Protein AF-A0A6I3SPP1-F1 (afdb_monomer)

Nearest PDB structures (foldseek):
  6r2g-assembly1_A  TM=6.471E-01  e=3.499E-01  Human immunodeficiency virus 1
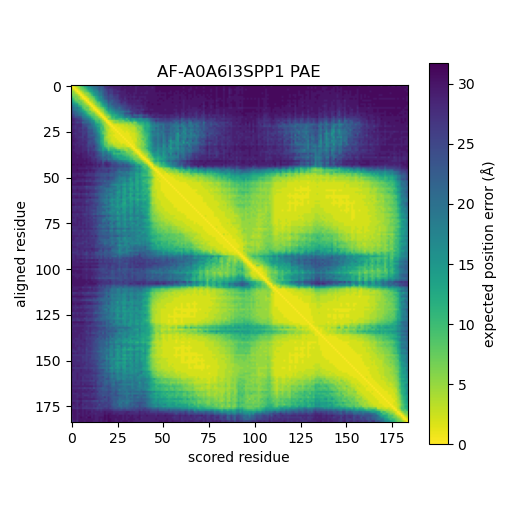  8v8v-assembly2_D  TM=3.028E-01  e=2.834E+00  Homo sapiens
  7pg5-assembly1_B  TM=2.954E-01  e=6.337E+00  Homo sapiens

Mean predicted aligned error: 14.33 Å

Solvent-accessible surface area (backbone atoms only — not comparable to full-atom values): 10869 Å² total; per-residue (Å²): 140,81,83,86,78,86,75,85,78,83,79,75,73,81,79,76,77,72,52,69,67,57,55,53,52,52,50,55,53,52,57,57,59,61,64,66,71,60,74,84,70,81,95,59,95,56,66,54,52,56,49,50,53,50,52,50,53,50,54,53,46,54,50,53,48,52,55,51,36,51,51,26,49,52,42,45,46,34,48,53,51,36,54,50,51,44,53,54,46,24,69,74,68,76,43,87,74,76,64,55,66,60,34,40,66,65,51,57,54,94,53,53,68,58,52,49,51,56,48,48,56,53,48,51,55,51,51,60,60,55,69,76,56,58,83,91,40,48,68,58,48,56,52,50,49,56,52,49,55,51,31,53,52,35,49,52,48,33,54,49,56,51,49,54,50,54,54,52,53,54,54,51,53,52,54,66,71,64,59,74,80,79,86,124

Sequence (184 aa):
MNNHGDEPRDEREPVQSVNKNRALLIFVLVVLIMTSSILTLMENNTQTIKFNEYVSLYNETVKDITEQAMTGLSLTKGYAEGYSEVWSNAIKTAEMDIDFEKIKESTAKDNVLVEMAQAKDRIDEKMKKLKNHPKECKEAYDTLQALYDKYCSIYVQAQTVNQVSSDFSMTLENIKSSKPAEKH

Foldseek 3Di:
DDDDDDDDPPPPDPPPPPDVVNVVVVLVVVLVVVLVVPPPDDDDDPVVVVQVVLVVLLVVLLVLLVVLLVLLVQLLVLLVVLVVVQVVVCVVVVDNPRDVVSSCVSRDPVCSLVVSVVSLVVSVVSLVVNVPPDPVCVVVNVSSVVSNVVSVVSNVSSVVSVVVSVVVVVVVVVVVVPDDDPDD

Secondary structure (DSSP, 8-state):
----PPPPP----------HHHHHHHHHHHHHHHHHTTTT----TTHHHHHHHHHHHHHHHHHHHHHHHHHHHHHHHHHHHHHHHHHHHHHHHSS----HHHHHHHH--TTHHHHHHHHHHHHHHHHHHHTS--GGGHHHHHHHHHHHHHHHHHHHHHHHHHHHHHHHHHHHHHHHHTSPP---

Organism: Heliobacterium mobile (NCBI:txid28064)

pLDDT: mean 74.68, std 16.99, range [36.31, 97.75]

Structure (mmCIF, N/CA/C/O backbone):
data_AF-A0A6I3SPP1-F1
#
_entry.id   AF-A0A6I3SPP1-F1
#
loop_
_atom_site.group_PDB
_atom_site.id
_atom_site.type_symbol
_atom_site.label_atom_id
_atom_site.label_alt_id
_atom_site.label_comp_id
_atom_site.label_asym_id
_atom_site.label_entity_id
_atom_site.label_seq_id
_atom_site.pdbx_PDB_ins_code
_atom_site.Cartn_x
_atom_site.Cartn_y
_atom_site.Cartn_z
_atom_site.occupancy
_atom_site.B_iso_or_equiv
_atom_site.auth_seq_id
_atom_site.auth_comp_id
_atom_site.auth_asym_id
_atom_site.auth_atom_id
_atom_site.pdbx_PDB_model_num
ATOM 1 N N . MET A 1 1 ? -59.802 8.354 -36.839 1.00 40.41 1 MET A N 1
ATOM 2 C CA . MET A 1 1 ? -59.032 7.088 -36.853 1.00 40.41 1 MET A CA 1
ATOM 3 C C . MET A 1 1 ? -57.801 7.369 -37.706 1.00 40.41 1 MET A C 1
ATOM 5 O O . MET A 1 1 ? -57.996 7.696 -38.861 1.00 40.41 1 MET A O 1
ATOM 9 N N . ASN A 1 2 ? -56.559 7.441 -37.233 1.00 39.41 2 ASN A N 1
ATOM 10 C CA . ASN A 1 2 ? -55.922 6.871 -36.048 1.00 39.41 2 ASN A CA 1
ATOM 11 C C . ASN A 1 2 ? -54.801 7.782 -35.515 1.00 39.41 2 ASN A C 1
ATOM 13 O O . ASN A 1 2 ? -54.202 8.541 -36.271 1.00 39.41 2 ASN A O 1
ATOM 17 N N . ASN A 1 3 ? -54.563 7.639 -34.208 1.00 36.66 3 ASN A N 1
ATOM 18 C CA . ASN A 1 3 ? -53.492 8.200 -33.381 1.00 36.66 3 ASN A CA 1
ATOM 19 C C . ASN A 1 3 ? -52.126 8.306 -34.075 1.00 36.66 3 ASN A C 1
ATOM 21 O O . ASN A 1 3 ? -51.599 7.306 -34.559 1.00 36.66 3 ASN A O 1
ATOM 25 N N . HIS A 1 4 ? -51.505 9.485 -33.986 1.00 43.56 4 HIS A N 1
ATOM 26 C CA . HIS A 1 4 ? -50.051 9.591 -33.898 1.00 43.56 4 HIS A CA 1
ATOM 27 C C . HIS A 1 4 ? -49.645 9.159 -32.488 1.00 43.56 4 HIS A C 1
ATOM 29 O O . HIS A 1 4 ? -50.027 9.795 -31.511 1.00 43.56 4 HIS A O 1
ATOM 35 N N . GLY A 1 5 ? -48.960 8.020 -32.396 1.00 41.62 5 GLY A N 1
ATOM 36 C CA . GLY A 1 5 ? -48.326 7.572 -31.167 1.00 41.62 5 GLY A CA 1
ATOM 37 C C . GLY A 1 5 ? -47.044 8.362 -30.945 1.00 41.62 5 GLY A C 1
ATOM 38 O O . GLY A 1 5 ? -46.146 8.317 -31.783 1.00 41.62 5 GLY A O 1
ATOM 39 N N . ASP A 1 6 ? -46.995 9.075 -29.826 1.00 44.53 6 ASP A N 1
ATOM 40 C CA . ASP A 1 6 ? -45.777 9.625 -29.249 1.00 44.53 6 ASP A CA 1
ATOM 41 C C . ASP A 1 6 ? -44.852 8.476 -28.829 1.00 44.53 6 ASP A C 1
ATOM 43 O O . ASP A 1 6 ? -45.205 7.644 -27.991 1.00 44.53 6 ASP A O 1
ATOM 47 N N . GLU A 1 7 ? -43.661 8.431 -29.416 1.00 51.25 7 GLU A N 1
ATOM 48 C CA . GLU A 1 7 ? -42.571 7.565 -28.978 1.00 51.25 7 GLU A CA 1
ATOM 49 C C . GLU A 1 7 ? -41.647 8.405 -28.076 1.00 51.25 7 GLU A C 1
ATOM 51 O O . GLU A 1 7 ? -41.124 9.432 -28.526 1.00 51.25 7 GLU A O 1
ATOM 56 N N . PRO A 1 8 ? -41.459 8.054 -26.791 1.00 43.03 8 PRO A N 1
ATOM 57 C CA . PRO A 1 8 ? -40.601 8.833 -25.914 1.00 43.03 8 PRO A CA 1
ATOM 58 C C . PRO A 1 8 ? -39.135 8.618 -26.304 1.00 43.03 8 PRO A C 1
ATOM 60 O O . PRO A 1 8 ? -38.618 7.501 -26.265 1.00 43.03 8 PRO A O 1
ATOM 63 N N . ARG A 1 9 ? -38.453 9.713 -26.664 1.00 41.69 9 ARG A N 1
ATOM 64 C CA . ARG A 1 9 ? -36.990 9.748 -26.767 1.00 41.69 9 ARG A CA 1
ATOM 65 C C . ARG A 1 9 ? -36.400 9.421 -25.397 1.00 41.69 9 ARG A C 1
ATOM 67 O O . ARG A 1 9 ? -36.601 10.165 -24.444 1.00 41.69 9 ARG A O 1
ATOM 74 N N . ASP A 1 10 ? -35.665 8.316 -25.338 1.00 44.38 10 ASP A N 1
ATOM 75 C CA . ASP A 1 10 ? -34.769 7.938 -24.244 1.00 44.38 10 ASP A CA 1
ATOM 76 C C . ASP A 1 10 ? -33.655 8.997 -24.129 1.00 44.38 10 ASP A C 1
ATOM 78 O O . ASP A 1 10 ? -32.599 8.898 -24.759 1.00 44.38 10 ASP A O 1
ATOM 82 N N . GLU A 1 11 ? -33.923 10.069 -23.377 1.00 43.44 11 GLU A N 1
ATOM 83 C CA . GLU A 1 11 ? -32.902 10.974 -22.850 1.00 43.44 11 GLU A CA 1
ATOM 84 C C . GLU A 1 11 ? -32.075 10.208 -21.813 1.00 43.44 11 GLU A C 1
ATOM 86 O O . GLU A 1 11 ? -32.293 10.296 -20.605 1.00 43.44 11 GLU A O 1
ATOM 91 N N . ARG A 1 12 ? -31.087 9.440 -22.278 1.00 41.47 12 ARG A N 1
ATOM 92 C CA . ARG A 1 12 ? -30.006 9.016 -21.389 1.00 41.47 12 ARG A CA 1
ATOM 93 C C . ARG A 1 12 ? -29.179 10.238 -21.048 1.00 41.47 12 ARG A C 1
ATOM 95 O O . ARG A 1 12 ? -28.373 10.700 -21.859 1.00 41.47 12 ARG A O 1
ATOM 102 N N . GLU A 1 13 ? -29.373 10.741 -19.836 1.00 40.56 13 GLU A N 1
ATOM 103 C CA . GLU A 1 13 ? -28.443 11.678 -19.227 1.00 40.56 13 GLU A CA 1
ATOM 104 C C . GLU A 1 13 ? -27.011 11.118 -19.316 1.00 40.56 13 GLU A C 1
ATOM 106 O O . GLU A 1 13 ? -26.787 9.921 -19.083 1.00 40.56 13 GLU A O 1
ATOM 111 N N . PRO A 1 14 ? -26.010 11.947 -19.656 1.00 36.31 14 PRO A N 1
ATOM 112 C CA . PRO A 1 14 ? -24.630 11.503 -19.653 1.00 36.31 14 PRO A CA 1
ATOM 113 C C . PRO A 1 14 ? -24.225 11.180 -18.213 1.00 36.31 14 PRO A C 1
ATOM 115 O O . PRO A 1 14 ? -24.105 12.072 -17.373 1.00 36.31 14 PRO A O 1
ATOM 118 N N . VAL A 1 15 ? -23.978 9.897 -17.935 1.00 42.97 15 VAL A N 1
ATOM 119 C CA . VAL A 1 15 ? -23.358 9.453 -16.683 1.00 42.97 15 VAL A CA 1
ATOM 120 C C . VAL A 1 15 ? -22.013 10.162 -16.569 1.00 42.97 15 VAL A C 1
ATOM 122 O O . VAL A 1 15 ? -21.047 9.818 -17.253 1.00 42.97 15 VAL A O 1
ATOM 125 N N . GLN A 1 16 ? -21.959 11.182 -15.712 1.00 43.75 16 GLN A N 1
ATOM 126 C CA . GLN A 1 16 ? -20.718 11.842 -15.348 1.00 43.75 16 GLN A CA 1
ATOM 127 C C . GLN A 1 16 ? -19.798 10.787 -14.738 1.00 43.75 16 GLN A C 1
ATOM 129 O O . GLN A 1 16 ? -20.004 10.329 -13.614 1.00 43.75 16 GLN A O 1
ATOM 134 N N . SER A 1 17 ? -18.771 10.386 -15.487 1.00 46.44 17 SER A N 1
ATOM 135 C CA . SER A 1 17 ? -17.702 9.546 -14.971 1.00 46.44 17 SER A CA 1
ATOM 136 C C . SER A 1 17 ? -16.955 10.350 -13.911 1.00 46.44 17 SER A C 1
ATOM 138 O O . SER A 1 17 ? -16.052 11.134 -14.220 1.00 46.44 17 SER A O 1
ATOM 140 N N . VAL A 1 18 ? -17.367 10.206 -12.653 1.00 46.97 18 VAL A N 1
ATOM 141 C CA . VAL A 1 18 ? -16.658 10.795 -11.523 1.00 46.97 18 VAL A CA 1
ATOM 142 C C . VAL A 1 18 ? -15.235 10.256 -11.575 1.00 46.97 18 VAL A C 1
ATOM 144 O O . VAL A 1 18 ? -14.986 9.060 -11.423 1.00 46.97 18 VAL A O 1
ATOM 147 N N . ASN A 1 19 ? -14.301 11.158 -11.861 1.00 53.16 19 ASN A N 1
ATOM 148 C CA . ASN A 1 19 ? -12.883 10.861 -11.958 1.00 53.16 19 ASN A CA 1
ATOM 149 C C . ASN A 1 19 ? -12.463 10.150 -10.656 1.00 53.16 19 ASN A C 1
ATOM 151 O O . ASN A 1 19 ? -12.694 10.695 -9.576 1.00 53.16 19 ASN A O 1
ATOM 155 N N . LYS A 1 20 ? -11.927 8.923 -10.729 1.00 58.72 20 LYS A N 1
ATOM 156 C CA . LYS A 1 20 ? -11.772 7.994 -9.579 1.00 58.72 20 LYS A CA 1
ATOM 157 C C . LYS A 1 20 ? -11.046 8.620 -8.373 1.00 58.72 20 LYS A C 1
ATOM 159 O O . LYS A 1 20 ? -11.322 8.265 -7.230 1.00 58.72 20 LYS A O 1
ATOM 164 N N . ASN A 1 21 ? -10.204 9.621 -8.622 1.00 56.62 21 ASN A N 1
ATOM 165 C CA . ASN A 1 21 ? -9.477 10.378 -7.600 1.00 56.62 21 ASN A CA 1
ATOM 166 C C . ASN A 1 21 ? -10.374 11.358 -6.817 1.00 56.62 21 ASN A C 1
ATOM 168 O O . ASN A 1 21 ? -10.157 11.570 -5.627 1.00 56.62 21 ASN A O 1
ATOM 172 N N . ARG A 1 22 ? -11.422 11.914 -7.444 1.00 54.09 22 ARG A N 1
ATOM 173 C CA . ARG A 1 22 ? -12.449 12.722 -6.760 1.00 54.09 22 ARG A CA 1
ATOM 174 C C . ARG A 1 22 ? -13.331 11.859 -5.866 1.00 54.09 22 ARG A C 1
ATOM 176 O O . ARG A 1 22 ? -13.653 12.280 -4.764 1.00 54.09 22 ARG A O 1
ATOM 183 N N . ALA A 1 23 ? -13.661 10.643 -6.302 1.00 62.47 23 ALA A N 1
ATOM 184 C CA . ALA A 1 23 ? -14.415 9.699 -5.480 1.00 62.47 23 ALA A CA 1
ATOM 185 C C . ALA A 1 23 ? -13.631 9.278 -4.222 1.00 62.47 23 ALA A C 1
ATOM 187 O O . ALA A 1 23 ? -14.208 9.209 -3.142 1.00 62.47 23 ALA A O 1
ATOM 188 N N . LEU A 1 24 ? -12.312 9.071 -4.340 1.00 64.38 24 LEU A N 1
ATOM 189 C CA . LEU A 1 24 ? -11.440 8.774 -3.198 1.00 64.38 24 LEU A CA 1
ATOM 190 C C . LEU A 1 24 ? -11.371 9.950 -2.203 1.00 64.38 24 LEU A C 1
ATOM 192 O O . LEU A 1 24 ? -11.495 9.744 -1.001 1.00 64.38 24 LEU A O 1
ATOM 196 N N . LEU A 1 25 ? -11.232 11.185 -2.697 1.00 65.69 25 LEU A N 1
ATOM 197 C CA . LEU A 1 25 ? -11.202 12.395 -1.862 1.00 65.69 25 LEU A CA 1
ATOM 198 C C . LEU A 1 25 ? -12.524 12.640 -1.124 1.00 65.69 25 LEU A C 1
ATOM 200 O O . LEU A 1 25 ? -12.517 12.964 0.061 1.00 65.69 25 LEU A O 1
ATOM 204 N N . ILE A 1 26 ? -13.655 12.455 -1.811 1.00 71.38 26 ILE A N 1
ATOM 205 C CA . ILE A 1 26 ? -14.989 12.582 -1.209 1.00 71.38 26 ILE A CA 1
ATOM 206 C C . ILE A 1 26 ? -15.183 11.514 -0.128 1.00 71.38 26 ILE A C 1
ATOM 208 O O . ILE A 1 26 ? -15.675 11.819 0.953 1.00 71.38 26 ILE A O 1
ATOM 212 N N . PHE A 1 27 ? -14.734 10.285 -0.379 1.00 72.69 27 PHE A N 1
ATOM 213 C CA . PHE A 1 27 ? -14.791 9.204 0.600 1.00 72.69 27 PHE A CA 1
ATOM 214 C C . PHE A 1 27 ? -13.968 9.514 1.863 1.00 72.69 27 PHE A C 1
ATOM 216 O O . PHE A 1 27 ? -14.477 9.363 2.970 1.00 72.69 27 PHE A O 1
ATOM 223 N N . VAL A 1 28 ? -12.742 10.033 1.720 1.00 75.88 28 VAL A N 1
ATOM 224 C CA . VAL A 1 28 ? -11.900 10.452 2.860 1.00 75.88 28 VAL A CA 1
ATOM 225 C C . VAL A 1 28 ? -12.558 11.580 3.669 1.00 75.88 28 VAL A C 1
ATOM 227 O O . VAL A 1 28 ? -12.543 11.550 4.899 1.00 75.88 28 VAL A O 1
ATOM 230 N N . LEU A 1 29 ? -13.188 12.549 2.996 1.00 71.44 29 LEU A N 1
ATOM 231 C CA . LEU A 1 29 ? -13.909 13.650 3.647 1.00 71.44 29 LEU A CA 1
ATOM 232 C C . LEU A 1 29 ? -15.140 13.174 4.432 1.00 71.44 29 LEU A C 1
ATOM 234 O O . LEU A 1 29 ? -15.380 13.654 5.538 1.00 71.44 29 LEU A O 1
ATOM 238 N N . VAL A 1 30 ? -15.896 12.211 3.899 1.00 70.94 30 VAL A N 1
ATOM 239 C CA . VAL A 1 30 ? -17.062 11.632 4.588 1.00 70.94 30 VAL A CA 1
ATOM 240 C C . VAL A 1 30 ? -16.638 10.855 5.838 1.00 70.94 30 VAL A C 1
ATOM 242 O O . VAL A 1 30 ? -17.275 10.987 6.883 1.00 70.94 30 VAL A O 1
ATOM 245 N N . VAL A 1 31 ? -15.527 10.114 5.771 1.00 69.12 31 VAL A N 1
ATOM 246 C CA . VAL A 1 31 ? -14.972 9.394 6.929 1.00 69.12 31 VAL A CA 1
ATOM 247 C C . VAL A 1 31 ? -14.570 10.361 8.049 1.00 69.12 31 VAL A C 1
ATOM 249 O O . VAL A 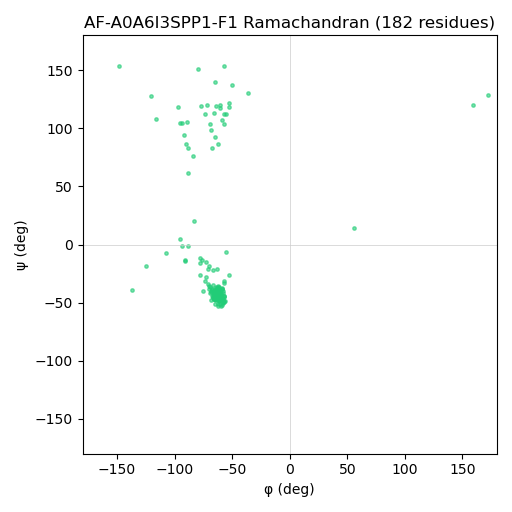1 31 ? -14.848 10.079 9.210 1.00 69.12 31 VAL A O 1
ATOM 252 N N . LEU A 1 32 ? -14.001 11.528 7.724 1.00 65.69 32 LEU A N 1
ATOM 253 C CA . LEU A 1 32 ? -13.634 12.550 8.714 1.00 65.69 32 LEU A CA 1
ATOM 254 C C . LEU A 1 32 ? -14.849 13.157 9.435 1.00 65.69 32 LEU A C 1
ATOM 256 O O . LEU A 1 32 ? -14.805 13.326 10.651 1.00 65.69 32 LEU A O 1
ATOM 260 N N . ILE A 1 33 ? -15.949 13.440 8.733 1.00 63.28 33 ILE A N 1
ATOM 261 C CA . ILE A 1 33 ? -17.150 14.058 9.334 1.00 63.28 33 ILE A CA 1
ATOM 262 C C . ILE A 1 33 ? -17.836 13.108 10.331 1.00 63.28 33 ILE A C 1
ATOM 264 O O . ILE A 1 33 ? -18.314 13.541 11.383 1.00 63.28 33 ILE A O 1
ATOM 268 N N . MET A 1 34 ? -17.819 11.804 10.050 1.00 60.69 34 MET A N 1
ATOM 269 C CA . MET A 1 34 ? -18.398 10.780 10.929 1.00 60.69 34 MET A CA 1
ATOM 270 C C . MET A 1 34 ? -17.646 10.652 12.270 1.00 60.69 34 MET A C 1
ATOM 272 O O . MET A 1 34 ? -18.235 10.223 13.259 1.00 60.69 34 MET A O 1
ATOM 276 N N . THR A 1 35 ? -16.377 11.081 12.352 1.00 58.38 35 THR A N 1
ATOM 277 C CA . THR A 1 35 ? -15.595 11.051 13.608 1.00 58.38 35 THR A CA 1
ATOM 278 C C . THR A 1 35 ? -16.035 12.104 14.633 1.00 58.38 35 THR A C 1
ATOM 280 O O . THR A 1 35 ? -15.921 11.874 15.836 1.00 58.38 35 THR A O 1
ATOM 283 N N . SER A 1 36 ? -16.591 13.237 14.189 1.00 52.94 36 SER A N 1
ATOM 284 C CA . SER A 1 36 ? -17.007 14.341 15.071 1.00 52.94 36 SER A CA 1
ATOM 285 C C . SER A 1 36 ? -18.337 14.108 15.795 1.00 52.94 36 SER A C 1
ATOM 287 O O . SER A 1 36 ? -18.549 14.654 16.876 1.00 52.94 36 SER A O 1
ATOM 289 N N . SER A 1 37 ? -19.232 13.289 15.240 1.00 52.91 37 SER A N 1
ATOM 290 C CA . SER A 1 37 ? -20.582 13.083 15.789 1.00 52.91 37 SER A CA 1
ATOM 291 C C . SER A 1 37 ? -20.625 12.155 17.007 1.00 52.91 37 SER A C 1
ATOM 293 O O . SER A 1 37 ? -21.651 12.081 17.675 1.00 52.91 37 SER A O 1
ATOM 295 N N . ILE A 1 38 ? -19.531 11.449 17.303 1.00 54.69 38 ILE A N 1
ATOM 296 C CA . ILE A 1 38 ? -19.509 10.400 18.332 1.00 54.69 38 ILE A CA 1
ATOM 297 C C . ILE A 1 38 ? -19.109 10.948 19.721 1.00 54.69 38 ILE A C 1
ATOM 299 O O . ILE A 1 38 ? -19.339 10.308 20.741 1.00 54.69 38 ILE A O 1
ATOM 303 N N . LEU A 1 39 ? -18.581 12.175 19.791 1.00 53.19 39 LEU A N 1
ATOM 304 C CA . LEU A 1 39 ? -18.082 12.792 21.028 1.00 53.19 39 LEU A CA 1
ATOM 305 C C . LEU A 1 39 ? -19.169 13.239 22.027 1.00 53.19 39 LEU A C 1
ATOM 307 O O . LEU A 1 39 ? -18.845 13.506 23.180 1.00 53.19 39 LEU A O 1
ATOM 311 N N . THR A 1 40 ? -20.443 13.337 21.633 1.00 50.41 40 THR A N 1
ATOM 312 C CA . THR A 1 40 ? -21.518 13.877 22.497 1.00 50.41 40 THR A CA 1
ATOM 313 C C . THR A 1 40 ? -22.214 12.849 23.389 1.00 50.41 40 THR A C 1
ATOM 315 O O . THR A 1 40 ? -23.072 13.220 24.188 1.00 50.41 40 THR A O 1
ATOM 318 N N . LEU A 1 41 ? -21.837 11.576 23.320 1.00 50.88 41 LEU A N 1
ATOM 319 C CA . LEU A 1 41 ? -22.338 10.539 24.216 1.00 50.88 41 LEU A CA 1
ATOM 320 C C . LEU A 1 41 ? -21.159 10.007 25.032 1.00 50.88 41 LEU A C 1
ATOM 322 O O . LEU A 1 41 ? -20.346 9.292 24.466 1.00 50.88 41 LEU A O 1
ATOM 326 N N . MET A 1 42 ? -21.065 10.320 26.334 1.00 54.81 42 MET A N 1
ATOM 327 C CA . MET A 1 42 ? -20.884 9.306 27.399 1.00 54.81 42 MET A CA 1
ATOM 328 C C . MET A 1 42 ? -20.308 9.838 28.722 1.00 54.81 42 MET A C 1
ATOM 330 O O . MET A 1 42 ? -19.141 10.205 28.827 1.00 54.81 42 MET A O 1
ATOM 334 N N . GLU A 1 43 ? -21.111 9.662 29.774 1.00 55.28 43 GLU A N 1
ATOM 335 C CA . GLU A 1 43 ? -20.680 9.294 31.126 1.00 55.28 43 GLU A CA 1
ATOM 336 C C . GLU A 1 43 ? -20.641 7.749 31.241 1.00 55.28 43 GLU A C 1
ATOM 338 O O . GLU A 1 43 ? -21.699 7.124 31.284 1.00 55.28 43 GLU A O 1
ATOM 343 N N . ASN A 1 44 ? -19.453 7.115 31.249 1.00 55.31 44 ASN A N 1
ATOM 344 C CA . ASN A 1 44 ? -19.068 5.979 32.127 1.00 55.31 44 ASN A CA 1
ATOM 345 C C . ASN A 1 44 ? -17.699 5.354 31.759 1.00 55.31 44 ASN A C 1
ATOM 347 O O . ASN A 1 44 ? -17.434 4.916 30.641 1.00 55.31 44 ASN A O 1
ATOM 351 N N . ASN A 1 45 ? -16.837 5.219 32.765 1.00 63.41 45 ASN A N 1
ATOM 352 C CA . ASN A 1 45 ? -15.379 5.363 32.655 1.00 63.41 45 ASN A CA 1
ATOM 353 C C . ASN A 1 45 ? -14.567 4.133 32.163 1.00 63.41 45 ASN A C 1
ATOM 355 O O . ASN A 1 45 ? -13.373 4.044 32.424 1.00 63.41 45 ASN A O 1
ATOM 359 N N . THR A 1 46 ? -15.161 3.145 31.479 1.00 60.84 46 THR A N 1
ATOM 360 C CA . THR A 1 46 ? -14.402 1.969 30.963 1.00 60.84 46 THR A CA 1
ATOM 361 C C . THR A 1 46 ? -14.783 1.565 29.544 1.00 60.84 46 THR A C 1
ATOM 363 O O . THR A 1 46 ? -13.900 1.246 28.750 1.00 60.84 46 THR A O 1
ATOM 366 N N . GLN A 1 47 ? -16.069 1.618 29.179 1.00 65.44 47 GLN A N 1
ATOM 367 C CA . GLN A 1 47 ? -16.460 1.434 27.777 1.00 65.44 47 GLN A CA 1
ATOM 368 C C . GLN A 1 47 ? -15.981 2.603 26.912 1.00 65.44 47 GLN A C 1
ATOM 370 O O . GLN A 1 47 ? -15.457 2.368 25.830 1.00 65.44 47 GLN A O 1
ATOM 375 N N . THR A 1 48 ? -16.032 3.832 27.433 1.00 68.44 48 THR A N 1
ATOM 376 C CA . THR A 1 48 ? -15.497 5.020 26.754 1.00 68.44 48 THR A CA 1
ATOM 377 C C . THR A 1 48 ? -13.993 4.920 26.503 1.00 68.44 48 THR A C 1
ATOM 379 O O . THR A 1 48 ? -13.527 5.317 25.443 1.00 68.44 48 THR A O 1
ATOM 382 N N . ILE A 1 49 ? -13.225 4.333 27.431 1.00 72.56 49 ILE A N 1
ATOM 383 C CA . ILE A 1 49 ? -11.778 4.137 27.246 1.00 72.56 49 ILE A CA 1
ATOM 384 C C . ILE A 1 49 ? -11.519 3.170 26.086 1.00 72.56 49 ILE A C 1
ATOM 386 O O . ILE A 1 49 ? -10.806 3.522 25.152 1.00 72.56 49 ILE A O 1
ATOM 390 N N . LYS A 1 50 ? -12.165 1.995 26.085 1.00 77.75 50 LYS A N 1
ATOM 391 C CA . LYS A 1 50 ? -12.016 1.004 25.003 1.00 77.75 50 LYS A CA 1
ATOM 392 C C . LYS A 1 50 ? -12.499 1.529 23.652 1.00 77.75 50 LYS A C 1
ATOM 394 O O . LYS A 1 50 ? -11.907 1.227 22.621 1.00 77.75 50 LYS A O 1
ATOM 399 N N . PHE A 1 51 ? -13.572 2.315 23.658 1.00 81.06 51 PHE A N 1
ATOM 400 C CA . PHE A 1 51 ? -14.090 2.962 22.462 1.00 81.06 51 PHE A CA 1
ATOM 401 C C . PHE A 1 51 ? -13.102 4.001 21.912 1.00 81.06 51 PHE A C 1
ATOM 403 O O . PHE A 1 51 ? -12.782 3.980 20.726 1.00 81.06 51 PHE A O 1
ATOM 410 N N . ASN A 1 52 ? -12.546 4.856 22.773 1.00 83.00 52 ASN A N 1
ATOM 411 C CA . ASN A 1 52 ? -11.545 5.847 22.377 1.00 83.00 52 ASN A CA 1
ATOM 412 C C . ASN A 1 52 ? -10.255 5.195 21.866 1.00 83.00 52 ASN A C 1
ATOM 414 O O . ASN A 1 52 ? -9.691 5.654 20.875 1.00 83.00 52 ASN A O 1
ATOM 418 N N . GLU A 1 53 ? -9.805 4.107 22.494 1.00 87.31 53 GLU A N 1
ATOM 419 C CA . GLU A 1 53 ? -8.674 3.307 22.009 1.00 87.31 53 GLU A CA 1
ATOM 420 C C . GLU A 1 53 ? -8.954 2.726 20.619 1.00 87.31 53 GLU A C 1
ATOM 422 O O . GLU A 1 53 ? -8.098 2.808 19.736 1.00 87.31 53 GLU A O 1
ATOM 427 N N . TYR A 1 54 ? -10.164 2.202 20.394 1.00 88.44 54 TYR A N 1
ATOM 428 C CA . TYR A 1 54 ? -10.586 1.710 19.084 1.00 88.44 54 TYR A CA 1
ATOM 429 C C . TYR A 1 54 ? -10.579 2.823 18.028 1.00 88.44 54 TYR A C 1
ATOM 431 O O . TYR A 1 54 ? -10.002 2.642 16.959 1.00 88.44 54 TYR A O 1
ATOM 439 N N . VAL A 1 55 ? -11.176 3.983 18.323 1.00 87.06 55 VAL A N 1
ATOM 440 C CA . VAL A 1 55 ? -11.221 5.131 17.399 1.00 87.06 55 VAL A CA 1
ATOM 441 C C . VAL A 1 55 ? -9.817 5.652 17.093 1.00 87.06 55 VAL A C 1
ATOM 443 O O . VAL A 1 55 ? -9.507 5.948 15.941 1.00 87.06 55 VAL A O 1
ATOM 446 N N . SER A 1 56 ? -8.949 5.730 18.102 1.00 89.56 56 SER A N 1
ATOM 447 C CA . SER A 1 56 ? -7.553 6.134 17.925 1.00 89.56 56 SER A CA 1
ATOM 448 C C . SER A 1 56 ? -6.818 5.180 16.980 1.00 89.56 56 SER A C 1
ATOM 450 O O . SER A 1 56 ? -6.259 5.611 15.970 1.00 89.56 56 SER A O 1
ATOM 452 N N . LEU A 1 57 ? -6.909 3.872 17.245 1.00 93.38 57 LEU A N 1
ATOM 453 C CA . LEU A 1 57 ? -6.297 2.839 16.413 1.00 93.38 57 LEU A CA 1
ATOM 454 C C . LEU A 1 57 ? -6.863 2.846 14.987 1.00 93.38 57 LEU A C 1
ATOM 456 O O . LEU A 1 57 ? -6.111 2.701 14.025 1.00 93.38 57 LEU A O 1
ATOM 460 N N . TYR A 1 58 ? -8.173 3.043 14.838 1.00 92.81 58 TYR A N 1
ATOM 461 C CA . TYR A 1 58 ? -8.839 3.169 13.545 1.00 92.81 58 TYR A CA 1
ATOM 462 C C . TYR A 1 58 ? -8.261 4.338 12.741 1.00 92.81 58 TYR A C 1
ATOM 464 O O . TYR A 1 58 ? -7.817 4.146 11.610 1.00 92.81 58 TYR A O 1
ATOM 472 N N . ASN A 1 59 ? -8.201 5.531 13.338 1.00 88.88 59 ASN A N 1
ATOM 473 C CA . ASN A 1 59 ? -7.706 6.739 12.678 1.00 88.88 59 ASN A CA 1
ATOM 474 C C . ASN A 1 59 ? -6.232 6.615 12.284 1.00 88.88 59 ASN A C 1
ATOM 476 O O . ASN A 1 59 ? -5.854 6.981 11.170 1.00 88.88 59 ASN A O 1
ATOM 480 N N . GLU A 1 60 ? -5.406 6.060 13.171 1.00 94.06 60 GLU A N 1
ATOM 481 C CA . GLU A 1 60 ? -3.999 5.792 12.882 1.00 94.06 60 GLU A CA 1
ATOM 482 C C . GLU A 1 60 ? -3.852 4.802 11.717 1.00 94.06 60 GLU A C 1
ATOM 484 O O . GLU A 1 60 ? -3.019 4.991 10.837 1.00 94.06 60 GLU A O 1
ATOM 489 N N . THR A 1 61 ? -4.704 3.776 11.659 1.00 94.81 61 THR A N 1
ATOM 490 C CA . THR A 1 61 ? -4.680 2.775 10.580 1.00 94.81 61 THR A CA 1
ATOM 491 C C . THR A 1 61 ? -5.131 3.363 9.245 1.00 94.81 61 THR A C 1
ATOM 493 O O . THR A 1 61 ? -4.502 3.099 8.223 1.00 94.81 61 THR A O 1
ATOM 496 N N . VAL A 1 62 ? -6.177 4.198 9.233 1.00 92.62 62 VAL A N 1
ATOM 497 C CA . VAL A 1 62 ? -6.612 4.925 8.026 1.00 92.62 62 VAL A CA 1
ATOM 498 C C . VAL A 1 62 ? -5.484 5.804 7.494 1.00 92.62 62 VAL A C 1
ATOM 500 O O . VAL A 1 62 ? -5.224 5.803 6.286 1.00 92.62 62 VAL A O 1
ATOM 503 N N . LYS A 1 63 ? -4.811 6.542 8.384 1.00 92.94 63 LYS A N 1
ATOM 504 C CA . LYS A 1 63 ? -3.683 7.402 8.025 1.00 92.94 63 LYS A CA 1
ATOM 505 C C . LYS A 1 63 ? -2.553 6.584 7.403 1.00 92.94 63 LYS A C 1
ATOM 507 O O . LYS A 1 63 ? -2.161 6.879 6.276 1.00 92.94 63 LYS A O 1
ATOM 512 N N . ASP A 1 64 ? -2.108 5.530 8.084 1.00 93.00 64 ASP A N 1
ATOM 513 C CA . ASP A 1 64 ? -1.033 4.658 7.607 1.00 93.00 64 ASP A CA 1
ATOM 514 C C . ASP A 1 64 ? -1.362 4.049 6.241 1.00 93.00 64 ASP A C 1
ATOM 516 O O . ASP A 1 64 ? -0.553 4.118 5.317 1.00 93.00 64 ASP A O 1
ATOM 520 N N . ILE A 1 65 ? -2.567 3.491 6.077 1.00 93.88 65 ILE A N 1
ATOM 521 C CA . ILE A 1 65 ? -2.995 2.915 4.799 1.00 93.88 65 ILE A CA 1
ATOM 522 C C . ILE A 1 65 ? -2.972 3.972 3.694 1.00 93.88 65 ILE A C 1
ATOM 524 O O . ILE A 1 65 ? -2.505 3.701 2.589 1.00 93.88 65 ILE A O 1
ATOM 528 N N . THR A 1 66 ? -3.470 5.174 3.976 1.00 90.19 66 THR A N 1
ATOM 529 C CA . THR A 1 66 ? -3.555 6.245 2.982 1.00 90.19 66 THR A CA 1
ATOM 530 C C . THR A 1 66 ? -2.168 6.715 2.551 1.00 90.19 66 THR A C 1
ATOM 532 O O . THR A 1 66 ? -1.902 6.796 1.352 1.00 90.19 66 THR A O 1
ATOM 535 N N . GLU A 1 67 ? -1.266 6.958 3.502 1.00 89.94 67 GLU A N 1
ATOM 536 C CA . GLU A 1 67 ? 0.121 7.342 3.220 1.00 89.94 67 GLU A CA 1
ATOM 537 C C . GLU A 1 67 ? 0.837 6.265 2.393 1.00 89.94 67 GLU A C 1
ATOM 539 O O . GLU A 1 67 ? 1.434 6.564 1.359 1.00 89.94 67 GLU A O 1
ATOM 544 N N . GLN A 1 68 ? 0.710 4.993 2.777 1.00 92.06 68 GLN A N 1
ATOM 545 C CA . GLN A 1 68 ? 1.374 3.893 2.073 1.00 92.06 68 GLN A CA 1
ATOM 546 C C . GLN A 1 68 ? 0.763 3.600 0.698 1.00 92.06 68 GLN A C 1
ATOM 548 O O . GLN A 1 68 ? 1.486 3.266 -0.243 1.00 92.06 68 GLN A O 1
ATOM 553 N N . ALA A 1 69 ? -0.552 3.767 0.539 1.00 89.62 69 ALA A N 1
ATOM 554 C CA . ALA A 1 69 ? -1.204 3.682 -0.761 1.00 89.62 69 ALA A CA 1
ATOM 555 C C . ALA A 1 69 ? -0.703 4.783 -1.707 1.00 89.62 69 ALA A C 1
ATOM 557 O O . ALA A 1 69 ? -0.434 4.502 -2.874 1.00 89.62 69 ALA A O 1
ATOM 558 N N . MET A 1 70 ? -0.522 6.016 -1.220 1.00 87.25 70 MET A N 1
ATOM 559 C CA . MET A 1 70 ? 0.057 7.097 -2.026 1.00 87.25 70 MET A CA 1
ATOM 560 C C . MET A 1 70 ? 1.500 6.795 -2.433 1.00 87.25 70 MET A C 1
ATOM 562 O O . MET A 1 70 ? 1.845 6.982 -3.599 1.00 87.25 70 MET A O 1
ATOM 566 N N . THR A 1 71 ? 2.317 6.271 -1.517 1.00 88.25 71 THR A N 1
ATOM 567 C CA . THR A 1 71 ? 3.689 5.838 -1.822 1.00 88.25 71 THR A CA 1
ATOM 568 C C . THR A 1 71 ? 3.706 4.775 -2.922 1.00 88.25 71 THR A C 1
ATOM 570 O O . THR A 1 71 ? 4.397 4.944 -3.927 1.00 88.25 71 THR A O 1
ATOM 573 N N . GLY A 1 72 ? 2.889 3.724 -2.797 1.00 87.62 72 GLY A N 1
ATOM 574 C CA . GLY A 1 72 ? 2.806 2.661 -3.805 1.00 87.62 72 GLY A CA 1
ATOM 575 C C . GLY A 1 72 ? 2.301 3.145 -5.168 1.00 87.62 72 GLY A C 1
ATOM 576 O O . GLY A 1 72 ? 2.823 2.734 -6.207 1.00 87.62 72 GLY A O 1
ATOM 577 N N . LEU A 1 73 ? 1.328 4.062 -5.184 1.00 87.12 73 LEU A N 1
ATOM 578 C CA . LEU A 1 73 ? 0.844 4.695 -6.414 1.00 87.12 73 LEU A CA 1
ATOM 579 C C . LEU A 1 73 ? 1.919 5.565 -7.069 1.00 87.12 73 LEU A C 1
ATOM 581 O O . LEU A 1 73 ? 2.084 5.503 -8.285 1.00 87.12 73 LEU A O 1
ATOM 585 N N . SER A 1 74 ? 2.658 6.351 -6.282 1.00 85.31 74 SER A N 1
ATOM 586 C CA . SER A 1 74 ? 3.755 7.179 -6.789 1.00 85.31 74 SER A CA 1
ATOM 587 C C . SER A 1 74 ? 4.857 6.321 -7.402 1.00 85.31 74 SER A C 1
ATOM 589 O O . SER A 1 74 ? 5.339 6.644 -8.484 1.00 85.31 74 SER A O 1
ATOM 591 N N . LEU A 1 75 ? 5.211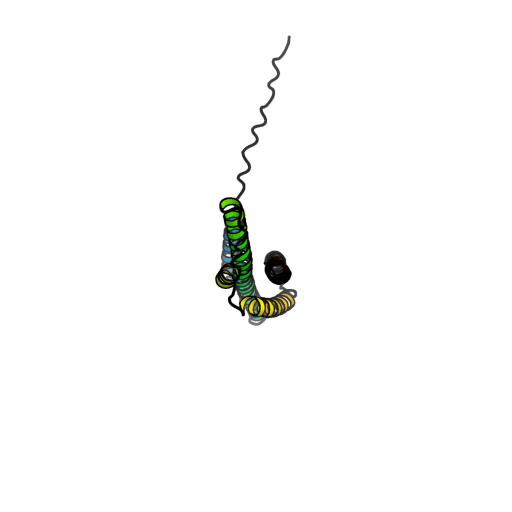 5.207 -6.752 1.00 85.06 75 LEU A N 1
ATOM 592 C CA . LEU A 1 75 ? 6.200 4.267 -7.272 1.00 85.06 75 LEU A CA 1
ATOM 593 C C . LEU A 1 75 ? 5.737 3.658 -8.601 1.00 85.06 75 LEU A C 1
ATOM 595 O O . LEU A 1 75 ? 6.445 3.724 -9.602 1.00 85.06 75 LEU A O 1
ATOM 599 N N . THR A 1 76 ? 4.514 3.124 -8.626 1.00 84.88 76 THR A N 1
ATOM 600 C CA . THR A 1 76 ? 3.919 2.515 -9.827 1.00 84.88 76 THR A CA 1
ATOM 601 C C . THR A 1 76 ? 3.854 3.513 -10.984 1.00 84.88 76 THR A C 1
ATOM 603 O O . THR A 1 76 ? 4.145 3.167 -12.129 1.00 84.88 76 THR A O 1
ATOM 606 N N . LYS A 1 77 ? 3.506 4.770 -10.687 1.00 85.00 77 LYS A N 1
ATOM 607 C CA . LYS A 1 77 ? 3.463 5.852 -11.669 1.00 85.00 77 LYS A CA 1
ATOM 608 C C . LYS A 1 77 ? 4.853 6.180 -12.219 1.00 85.00 77 LYS A C 1
ATOM 610 O O . LYS A 1 77 ? 4.984 6.265 -13.435 1.00 85.00 77 LYS A O 1
ATOM 615 N N . GLY A 1 78 ? 5.863 6.321 -11.359 1.00 81.69 78 GLY A N 1
ATOM 616 C CA . GLY A 1 78 ? 7.236 6.616 -11.784 1.00 81.69 78 GLY A CA 1
ATOM 617 C C . GLY A 1 78 ? 7.771 5.563 -12.755 1.00 81.69 78 GLY A C 1
ATOM 618 O O . GLY A 1 78 ? 8.279 5.902 -13.820 1.00 81.69 78 GLY A O 1
ATOM 619 N N . TYR A 1 79 ? 7.536 4.283 -12.459 1.00 80.38 79 TYR A N 1
ATOM 620 C CA . TYR A 1 79 ? 7.886 3.202 -13.379 1.00 80.38 79 TYR A CA 1
ATOM 621 C C . TYR A 1 79 ? 7.132 3.291 -14.711 1.00 80.38 79 TYR A C 1
ATOM 623 O O . TYR A 1 79 ? 7.742 3.160 -15.771 1.00 80.38 79 TYR A O 1
ATOM 631 N N . ALA A 1 80 ? 5.817 3.526 -14.687 1.00 82.94 80 ALA A N 1
ATOM 632 C CA . ALA A 1 80 ? 5.021 3.640 -15.910 1.00 82.94 80 ALA A CA 1
ATOM 633 C C . ALA A 1 80 ? 5.478 4.811 -16.801 1.00 82.94 80 ALA A C 1
ATOM 635 O O . ALA A 1 80 ? 5.580 4.654 -18.019 1.00 82.94 80 ALA A O 1
ATOM 636 N N . GLU A 1 81 ? 5.780 5.966 -16.202 1.00 82.44 81 GLU A N 1
ATOM 637 C CA . GLU A 1 81 ? 6.312 7.137 -16.907 1.00 82.44 81 GLU A CA 1
ATOM 638 C C . GLU A 1 81 ? 7.700 6.848 -17.491 1.00 82.44 81 GLU A C 1
ATOM 640 O O . GLU A 1 81 ? 7.917 7.093 -18.679 1.00 82.44 81 GLU A O 1
ATOM 645 N N . GLY A 1 82 ? 8.592 6.231 -16.710 1.00 79.00 82 GLY A N 1
ATOM 646 C CA . GLY A 1 82 ? 9.927 5.838 -17.162 1.00 79.00 82 GLY A CA 1
ATOM 647 C C . GLY A 1 82 ? 9.896 4.873 -18.351 1.00 79.00 82 GLY A C 1
ATOM 648 O O . GLY A 1 82 ? 10.557 5.103 -19.365 1.00 79.00 82 GLY A O 1
ATOM 649 N N . TYR A 1 83 ? 9.065 3.827 -18.289 1.00 79.06 83 TYR A N 1
ATOM 650 C CA . TYR A 1 83 ? 8.879 2.919 -19.424 1.00 79.06 83 TYR A CA 1
ATOM 651 C C . TYR A 1 83 ? 8.304 3.622 -20.651 1.00 79.06 83 TYR A C 1
ATOM 653 O O . TYR A 1 83 ? 8.749 3.372 -21.772 1.00 79.06 83 TYR A O 1
ATOM 661 N N . SER A 1 84 ? 7.312 4.495 -20.459 1.00 82.06 84 SER A N 1
ATOM 662 C CA . SER A 1 84 ? 6.714 5.241 -21.563 1.00 82.06 84 SER A CA 1
ATOM 663 C C . SER A 1 84 ? 7.731 6.157 -22.247 1.00 82.06 84 SER A C 1
ATOM 665 O O . SER A 1 84 ? 7.695 6.280 -23.472 1.00 82.06 84 SER A O 1
ATOM 667 N N . GLU A 1 85 ? 8.625 6.796 -21.488 1.00 79.38 85 GLU A N 1
ATOM 668 C CA . GLU A 1 85 ? 9.700 7.636 -22.028 1.00 79.38 85 GLU A CA 1
ATOM 669 C C . GLU A 1 85 ? 10.661 6.805 -22.884 1.00 79.38 85 GLU A C 1
ATOM 671 O O . GLU A 1 85 ? 10.920 7.165 -24.034 1.00 79.38 85 GLU A O 1
ATOM 676 N N . VAL A 1 86 ? 11.103 5.652 -22.372 1.00 77.94 86 VAL A N 1
ATOM 677 C CA . VAL A 1 86 ? 11.990 4.733 -23.100 1.00 77.94 86 VAL A CA 1
ATOM 678 C C . VAL A 1 86 ? 11.377 4.283 -24.425 1.00 77.94 86 VAL A C 1
ATOM 680 O O . VAL A 1 86 ? 12.018 4.404 -25.469 1.00 77.94 86 VAL A O 1
ATOM 683 N N . TRP A 1 87 ? 10.125 3.817 -24.422 1.00 79.19 87 TRP A N 1
ATOM 684 C CA . TRP A 1 87 ? 9.462 3.381 -25.655 1.00 79.19 87 TRP A CA 1
ATOM 685 C C . TRP A 1 87 ? 9.234 4.532 -26.635 1.00 79.19 87 TRP A C 1
ATOM 687 O O . TRP A 1 87 ? 9.478 4.377 -27.832 1.00 79.19 87 TRP A O 1
ATOM 697 N N . SER A 1 88 ? 8.806 5.698 -26.143 1.00 81.50 88 SER A N 1
ATOM 698 C CA . SER A 1 88 ? 8.651 6.900 -26.971 1.00 81.50 88 SER A CA 1
ATOM 699 C C . SER A 1 88 ? 9.966 7.279 -27.654 1.00 81.50 88 SER A C 1
ATOM 701 O O . SER A 1 88 ? 9.964 7.611 -28.840 1.00 81.50 88 SER A O 1
ATOM 703 N N . ASN A 1 89 ? 11.082 7.238 -26.926 1.00 78.31 89 ASN A N 1
ATOM 704 C CA . ASN A 1 89 ? 12.388 7.590 -27.471 1.00 78.31 89 ASN A CA 1
ATOM 705 C C . ASN A 1 89 ? 12.844 6.563 -28.507 1.00 78.31 89 ASN A C 1
ATOM 707 O O . ASN A 1 89 ? 13.163 6.965 -29.622 1.00 78.31 89 ASN A O 1
ATOM 711 N N . ALA A 1 90 ? 12.745 5.266 -28.204 1.00 76.31 90 ALA A N 1
ATOM 712 C CA . ALA A 1 90 ? 13.121 4.203 -29.135 1.00 76.31 90 ALA A CA 1
ATOM 713 C C . ALA A 1 90 ? 12.338 4.256 -30.459 1.00 76.31 90 ALA A C 1
ATOM 715 O O . ALA A 1 90 ? 12.903 4.040 -31.529 1.00 76.31 90 ALA A O 1
ATOM 716 N N . ILE A 1 91 ? 11.044 4.593 -30.411 1.00 78.94 91 ILE A N 1
ATOM 717 C CA . ILE A 1 91 ? 10.226 4.778 -31.620 1.00 78.94 91 ILE A CA 1
ATOM 718 C C . ILE A 1 91 ? 10.714 5.977 -32.444 1.00 78.94 91 ILE A C 1
ATOM 720 O O . ILE A 1 91 ? 10.722 5.915 -33.671 1.00 78.94 91 ILE A O 1
ATOM 724 N N . LYS A 1 92 ? 11.103 7.078 -31.790 1.00 81.50 92 LYS A N 1
ATOM 725 C CA . LYS A 1 92 ? 11.524 8.315 -32.466 1.00 81.50 92 LYS A CA 1
ATOM 726 C C . LYS A 1 92 ? 12.916 8.212 -33.077 1.00 81.50 92 LYS A C 1
ATOM 728 O O . LYS A 1 92 ? 13.133 8.754 -34.156 1.00 81.50 92 LYS A O 1
ATOM 733 N N . THR A 1 93 ? 13.849 7.571 -32.384 1.00 77.38 93 THR A N 1
ATOM 734 C CA . THR A 1 93 ? 15.251 7.476 -32.812 1.00 77.38 93 THR A CA 1
ATOM 735 C C . THR A 1 93 ? 15.524 6.236 -33.657 1.00 77.38 93 THR A C 1
ATOM 737 O O . THR A 1 93 ? 16.573 6.168 -34.285 1.00 77.38 93 THR A O 1
ATOM 740 N N . ALA A 1 94 ? 14.603 5.261 -33.680 1.00 73.44 94 ALA A N 1
ATOM 741 C CA . ALA A 1 94 ? 14.830 3.905 -34.195 1.00 73.44 94 ALA A CA 1
ATOM 742 C C . ALA A 1 94 ? 16.024 3.183 -33.532 1.00 73.44 94 ALA A C 1
ATOM 744 O O . ALA A 1 94 ? 16.468 2.136 -34.003 1.00 73.44 94 ALA A O 1
ATOM 745 N N . GLU A 1 95 ? 16.508 3.714 -32.409 1.00 66.88 95 GLU A N 1
ATOM 746 C CA . GLU A 1 95 ? 17.591 3.170 -31.604 1.00 66.88 95 GLU A CA 1
ATOM 747 C C . GLU A 1 95 ? 17.065 2.892 -30.201 1.00 66.88 95 GLU A C 1
ATOM 749 O O . GLU A 1 95 ? 16.476 3.750 -29.545 1.00 66.88 95 GLU A O 1
ATOM 754 N N . MET A 1 96 ? 17.285 1.672 -29.724 1.00 64.50 96 MET A N 1
ATOM 755 C CA . MET A 1 96 ? 16.930 1.284 -28.366 1.00 64.50 96 MET A CA 1
ATOM 756 C C . MET A 1 96 ? 18.060 1.697 -27.413 1.00 64.50 96 MET A C 1
ATOM 758 O O . MET A 1 96 ? 18.856 0.861 -26.987 1.00 64.50 96 MET A O 1
ATOM 762 N N . ASP A 1 97 ? 18.139 2.992 -27.102 1.00 63.66 97 ASP A N 1
ATOM 763 C CA . ASP A 1 97 ? 18.993 3.495 -26.024 1.00 63.66 97 ASP A CA 1
ATOM 764 C C . ASP A 1 97 ? 18.188 3.549 -24.722 1.00 63.66 97 ASP A C 1
ATOM 766 O O . ASP A 1 97 ? 17.398 4.462 -24.472 1.00 63.66 97 ASP A O 1
ATOM 770 N N . ILE A 1 98 ? 18.296 2.472 -23.945 1.00 63.91 98 ILE A N 1
ATOM 771 C CA . ILE A 1 98 ? 17.563 2.323 -22.691 1.00 63.91 98 ILE A CA 1
ATOM 772 C C . ILE A 1 98 ? 18.458 2.772 -21.545 1.00 63.91 98 ILE A C 1
ATOM 774 O O . ILE A 1 98 ? 19.349 2.030 -21.122 1.00 63.91 98 ILE A O 1
ATOM 778 N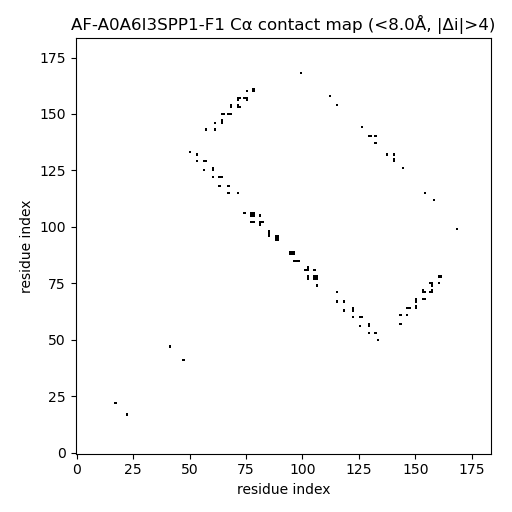 N . ASP A 1 99 ? 18.161 3.959 -21.026 1.00 67.00 99 ASP A N 1
ATOM 779 C CA . ASP A 1 99 ? 18.741 4.491 -19.799 1.00 67.00 99 ASP A CA 1
ATOM 780 C C . ASP A 1 99 ? 17.900 4.055 -18.585 1.00 67.00 99 ASP A C 1
ATOM 782 O O . ASP A 1 99 ? 16.990 4.745 -18.114 1.00 67.00 99 ASP A O 1
ATOM 786 N N . PHE A 1 100 ? 18.169 2.839 -18.105 1.00 62.41 100 PHE A N 1
ATOM 787 C CA . PHE A 1 100 ? 17.537 2.322 -16.891 1.00 62.41 100 PHE A CA 1
ATOM 788 C C . PHE A 1 100 ? 18.020 2.996 -15.624 1.00 62.41 100 PHE A C 1
ATOM 790 O O . PHE A 1 100 ? 17.310 2.904 -14.625 1.00 62.41 100 PHE A O 1
ATOM 797 N N . GLU A 1 101 ? 19.193 3.631 -15.632 1.00 61.22 101 GLU A N 1
ATOM 798 C CA . GLU A 1 101 ? 19.609 4.421 -14.481 1.00 61.22 101 GLU A CA 1
ATOM 799 C C . GLU A 1 101 ? 18.647 5.582 -14.297 1.00 61.22 101 GLU A C 1
ATOM 801 O O . GLU A 1 101 ? 18.219 5.805 -13.182 1.00 61.22 101 GLU A O 1
ATOM 806 N N . LYS A 1 102 ? 18.133 6.190 -15.368 1.00 64.50 102 LYS A N 1
ATOM 807 C CA . LYS A 1 102 ? 17.101 7.233 -15.279 1.00 64.50 102 LYS A CA 1
ATOM 808 C C . LYS A 1 102 ? 15.724 6.726 -14.811 1.00 64.50 102 LYS A C 1
ATOM 810 O O . LYS A 1 102 ? 15.027 7.403 -14.048 1.00 64.50 102 LYS A O 1
ATOM 815 N N . ILE A 1 103 ? 15.317 5.514 -15.216 1.00 65.81 103 ILE A N 1
ATOM 816 C CA . ILE A 1 103 ? 14.093 4.870 -14.688 1.00 65.81 103 ILE A CA 1
ATOM 817 C C . ILE A 1 103 ? 14.281 4.541 -13.207 1.00 65.81 103 ILE A C 1
ATOM 819 O O . ILE A 1 103 ? 13.403 4.849 -12.403 1.00 65.81 103 ILE A O 1
ATOM 823 N N . LYS A 1 104 ? 15.433 3.968 -12.840 1.00 61.47 104 LYS A N 1
ATOM 824 C CA . LYS A 1 104 ? 15.788 3.682 -11.453 1.00 61.47 104 LYS A CA 1
ATOM 825 C C . LYS A 1 104 ? 15.884 4.969 -10.654 1.00 61.47 104 LYS A C 1
ATOM 827 O O . LYS A 1 104 ? 15.157 5.078 -9.704 1.00 61.47 104 LYS A O 1
ATOM 832 N N . GLU A 1 105 ? 16.629 5.992 -11.033 1.00 62.28 105 GLU A N 1
ATOM 833 C CA . GLU A 1 105 ? 16.733 7.266 -10.303 1.00 62.28 105 GLU A CA 1
ATOM 834 C C . GLU A 1 105 ? 15.378 7.956 -10.087 1.00 62.28 105 GLU A C 1
ATOM 836 O O . GLU A 1 105 ? 15.157 8.565 -9.039 1.00 62.28 105 GLU A O 1
ATOM 841 N N . SER A 1 106 ? 14.432 7.822 -11.025 1.00 59.66 106 SER A N 1
ATOM 842 C CA . SER A 1 106 ? 13.074 8.361 -10.848 1.00 59.66 106 SER A CA 1
ATOM 843 C C . SER A 1 106 ? 12.184 7.533 -9.902 1.00 59.66 106 SER A C 1
ATOM 845 O O . SER A 1 106 ? 11.153 8.030 -9.444 1.00 59.66 106 SER A O 1
ATOM 847 N N . THR A 1 107 ? 12.583 6.302 -9.555 1.00 61.06 107 THR A N 1
ATOM 848 C CA . THR A 1 107 ? 11.823 5.352 -8.710 1.00 61.06 107 THR A CA 1
ATOM 849 C C . THR A 1 107 ? 12.578 4.833 -7.473 1.00 61.06 107 THR A C 1
ATOM 851 O O . THR A 1 107 ? 11.956 4.377 -6.512 1.00 61.06 107 THR A O 1
ATOM 854 N N . ALA A 1 108 ? 13.901 4.947 -7.448 1.00 55.00 108 ALA A N 1
ATOM 855 C CA . ALA A 1 108 ? 14.839 4.383 -6.494 1.00 55.00 108 ALA A CA 1
ATOM 856 C C . ALA A 1 108 ? 15.046 5.381 -5.368 1.00 55.00 108 ALA A C 1
ATOM 858 O O . ALA A 1 108 ? 15.977 6.179 -5.313 1.00 55.00 108 ALA A O 1
ATOM 859 N N . LYS A 1 109 ? 14.153 5.287 -4.398 1.00 58.97 109 LYS A N 1
ATOM 860 C CA . LYS A 1 109 ? 14.629 5.313 -3.025 1.00 58.97 109 LYS A CA 1
ATOM 861 C C . LYS A 1 109 ? 14.803 3.851 -2.658 1.00 58.97 109 LYS A C 1
ATOM 863 O O . LYS A 1 109 ? 13.798 3.181 -2.441 1.00 58.97 109 LYS A O 1
ATOM 868 N N . ASP A 1 110 ? 16.040 3.364 -2.614 1.00 57.94 110 ASP A N 1
ATOM 869 C CA . ASP A 1 110 ? 16.388 1.940 -2.432 1.00 57.94 110 ASP A CA 1
ATOM 870 C C . ASP A 1 110 ? 15.780 1.273 -1.177 1.00 57.94 110 ASP A C 1
ATOM 872 O O . ASP A 1 110 ? 15.824 0.056 -1.032 1.00 57.94 110 ASP A O 1
ATOM 876 N N . ASN A 1 111 ? 15.114 2.038 -0.308 1.00 72.31 111 ASN A N 1
ATOM 877 C CA . ASN A 1 111 ? 14.376 1.537 0.847 1.00 72.31 111 ASN A CA 1
ATOM 878 C C . ASN A 1 111 ? 12.848 1.597 0.742 1.00 72.31 111 ASN A C 1
ATOM 880 O O . ASN A 1 111 ? 12.191 1.035 1.611 1.00 72.31 111 ASN A O 1
ATOM 884 N N . VAL A 1 112 ? 12.241 2.213 -0.279 1.00 82.38 112 VAL A N 1
ATOM 885 C CA . VAL A 1 112 ? 10.775 2.406 -0.308 1.00 82.38 112 VAL A CA 1
ATOM 886 C C . VAL A 1 112 ? 10.022 1.080 -0.287 1.00 82.38 112 VAL A C 1
ATOM 888 O O . VAL A 1 112 ? 9.040 0.954 0.435 1.00 82.38 112 VAL A O 1
ATOM 891 N N . LEU A 1 113 ? 10.487 0.056 -1.004 1.00 82.81 113 LEU A N 1
ATOM 892 C CA . LEU A 1 113 ? 9.831 -1.257 -0.987 1.00 82.81 113 LEU A CA 1
ATOM 893 C C . LEU A 1 113 ? 9.994 -1.985 0.351 1.00 82.81 113 LEU A C 1
ATOM 895 O O . LEU A 1 113 ? 9.061 -2.647 0.805 1.00 82.81 113 LEU A O 1
ATOM 899 N N . VAL A 1 114 ? 11.150 -1.832 1.002 1.00 86.50 114 VAL A N 1
ATOM 900 C CA . VAL A 1 114 ? 11.400 -2.378 2.344 1.00 86.50 114 VAL A CA 1
ATOM 901 C C . VAL A 1 114 ? 10.514 -1.670 3.372 1.00 86.50 114 VAL A C 1
ATOM 903 O O . VAL A 1 114 ? 9.855 -2.324 4.177 1.00 86.50 114 VAL A O 1
ATOM 906 N N . GLU A 1 115 ? 10.438 -0.342 3.310 1.00 88.38 115 GLU A N 1
ATOM 907 C CA . GLU A 1 115 ? 9.571 0.481 4.154 1.00 88.38 115 GLU A CA 1
ATOM 908 C C . GLU A 1 115 ? 8.094 0.138 3.941 1.00 88.38 115 GLU A C 1
ATOM 910 O O . GLU A 1 115 ? 7.354 0.001 4.916 1.00 88.38 115 GLU A O 1
ATOM 915 N N . MET A 1 116 ? 7.672 -0.075 2.690 1.00 90.12 116 MET A N 1
ATOM 916 C CA . MET A 1 116 ? 6.317 -0.511 2.355 1.00 90.12 116 MET A CA 1
ATOM 917 C C . MET A 1 116 ? 6.010 -1.905 2.907 1.00 90.12 116 MET A C 1
ATOM 919 O O . MET A 1 116 ? 4.906 -2.112 3.403 1.00 90.12 116 MET A O 1
ATOM 923 N N . ALA A 1 117 ? 6.956 -2.848 2.859 1.00 91.50 117 ALA A N 1
ATOM 924 C CA . ALA A 1 117 ? 6.780 -4.181 3.438 1.00 91.50 117 ALA A CA 1
ATOM 925 C C . ALA A 1 117 ? 6.644 -4.114 4.969 1.00 91.50 117 ALA A C 1
ATOM 927 O O . ALA A 1 117 ? 5.698 -4.650 5.538 1.00 91.50 117 ALA A O 1
ATOM 928 N N . GLN A 1 118 ? 7.516 -3.359 5.639 1.00 94.25 118 GLN A N 1
ATOM 929 C CA . GLN A 1 118 ? 7.414 -3.145 7.084 1.00 94.25 118 GLN A CA 1
ATOM 930 C C . GLN A 1 118 ? 6.118 -2.424 7.472 1.00 94.25 118 GLN A C 1
ATOM 932 O O . GLN A 1 118 ? 5.522 -2.711 8.510 1.00 94.25 118 GLN A O 1
ATOM 937 N N . ALA A 1 119 ? 5.679 -1.456 6.665 1.00 93.88 119 ALA A N 1
ATOM 938 C CA . ALA A 1 119 ? 4.418 -0.766 6.890 1.00 93.88 119 ALA A CA 1
ATOM 939 C C . ALA A 1 119 ? 3.222 -1.697 6.686 1.00 93.88 119 ALA A C 1
ATOM 941 O O . ALA A 1 119 ? 2.288 -1.644 7.485 1.00 93.88 119 ALA A O 1
ATOM 942 N N . LYS A 1 120 ? 3.279 -2.585 5.688 1.00 96.25 120 LYS A N 1
ATOM 943 C CA . LYS A 1 120 ? 2.272 -3.622 5.463 1.00 96.25 120 LYS A CA 1
ATOM 944 C C . LYS A 1 120 ? 2.120 -4.503 6.698 1.00 96.25 120 LYS A C 1
ATOM 946 O O . LYS A 1 120 ? 1.010 -4.625 7.200 1.00 96.25 120 LYS A O 1
ATOM 951 N N . ASP A 1 121 ? 3.219 -5.005 7.255 1.00 97.31 121 ASP A N 1
ATOM 952 C CA . ASP A 1 121 ? 3.183 -5.833 8.466 1.00 97.31 121 ASP A CA 1
ATOM 953 C C . ASP A 1 121 ? 2.556 -5.088 9.657 1.00 97.31 121 ASP A C 1
ATOM 955 O O . ASP A 1 121 ? 1.705 -5.627 10.368 1.00 97.31 121 ASP A O 1
ATOM 959 N N . ARG A 1 122 ? 2.919 -3.813 9.862 1.00 96.88 122 ARG A N 1
ATOM 960 C CA . ARG A 1 122 ? 2.319 -2.986 10.924 1.00 96.88 122 ARG A CA 1
ATOM 961 C C . ARG A 1 122 ? 0.819 -2.782 10.720 1.00 96.88 122 ARG A C 1
ATOM 963 O O . ARG A 1 122 ? 0.059 -2.889 11.682 1.00 96.88 122 ARG A O 1
ATOM 970 N N . ILE A 1 123 ? 0.393 -2.472 9.496 1.00 97.56 123 ILE A N 1
ATOM 971 C CA . ILE A 1 123 ? -1.020 -2.277 9.154 1.00 97.56 123 ILE A CA 1
ATOM 972 C C . ILE A 1 123 ? -1.795 -3.584 9.361 1.00 97.56 123 ILE A C 1
ATOM 974 O O . ILE A 1 123 ? -2.886 -3.548 9.924 1.00 97.56 123 ILE A O 1
ATOM 978 N N . ASP A 1 124 ? -1.227 -4.733 8.998 1.00 97.75 124 ASP A N 1
ATOM 979 C CA . ASP A 1 124 ? -1.860 -6.044 9.175 1.00 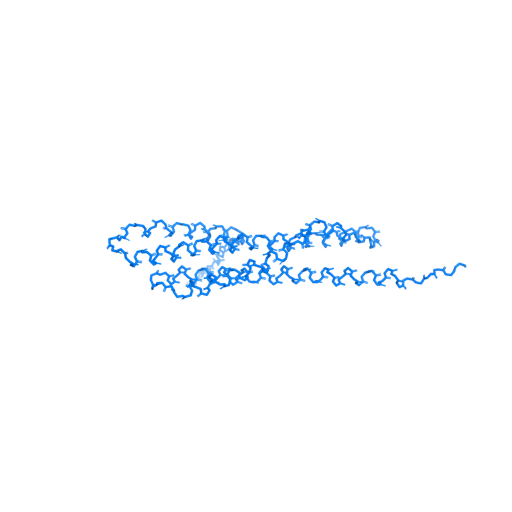97.75 124 ASP A CA 1
ATOM 980 C C . ASP A 1 124 ? -2.126 -6.337 10.652 1.00 97.75 124 ASP A C 1
ATOM 982 O O . ASP A 1 124 ? -3.218 -6.777 11.022 1.00 97.75 124 ASP A O 1
ATOM 986 N N . GLU A 1 125 ? -1.163 -6.031 11.519 1.00 97.50 125 GLU A N 1
ATOM 987 C CA . GLU A 1 125 ? -1.335 -6.148 12.967 1.00 97.50 125 GLU A CA 1
ATOM 988 C C . GLU A 1 125 ? -2.414 -5.201 13.510 1.00 97.50 125 GLU A C 1
ATOM 990 O O . GLU A 1 125 ? -3.216 -5.591 14.365 1.00 97.50 125 GLU A O 1
ATOM 995 N N . LYS A 1 126 ? -2.496 -3.969 12.996 1.00 96.94 126 LYS A N 1
ATOM 996 C CA . LYS A 1 126 ? -3.565 -3.030 13.369 1.00 96.94 126 LYS A CA 1
ATOM 997 C C . LYS A 1 126 ? -4.938 -3.519 12.897 1.00 96.94 126 LYS A C 1
ATOM 999 O O . LYS A 1 126 ? -5.881 -3.531 13.689 1.00 96.94 126 LYS A O 1
ATOM 1004 N N . MET A 1 127 ? -5.046 -4.016 11.665 1.00 97.12 127 MET A N 1
ATOM 1005 C CA . MET A 1 127 ? -6.283 -4.582 11.114 1.00 97.12 127 MET A CA 1
ATOM 1006 C C . MET A 1 127 ? -6.762 -5.807 11.899 1.00 97.12 127 MET A C 1
ATOM 1008 O O . MET A 1 127 ? -7.960 -5.940 12.158 1.00 97.12 127 MET A O 1
ATOM 1012 N N . LYS A 1 128 ? -5.845 -6.676 12.352 1.00 96.44 128 LYS A N 1
ATOM 1013 C CA . LYS A 1 128 ? -6.177 -7.806 13.240 1.00 96.44 128 LYS A CA 1
ATOM 1014 C C . LYS A 1 128 ? -6.799 -7.336 14.554 1.00 96.44 128 LYS A C 1
ATOM 1016 O O . LYS A 1 128 ? -7.794 -7.910 14.989 1.00 96.44 128 LYS A O 1
ATOM 1021 N N . LYS A 1 129 ? -6.240 -6.290 15.171 1.00 93.62 129 LYS A N 1
ATOM 1022 C CA . LYS A 1 129 ? -6.776 -5.702 16.411 1.00 93.62 129 LYS A CA 1
ATOM 1023 C C . LYS A 1 129 ? -8.150 -5.064 16.188 1.00 93.62 129 LYS A C 1
ATOM 1025 O O . LYS A 1 129 ? -9.053 -5.278 16.991 1.00 93.62 129 LYS A O 1
ATOM 1030 N N . LEU A 1 130 ? -8.322 -4.341 15.081 1.00 93.50 130 LEU A N 1
ATOM 1031 C CA . LEU A 1 130 ? -9.571 -3.654 14.733 1.00 93.50 130 LEU A CA 1
ATOM 1032 C C . LEU A 1 130 ? -10.711 -4.600 14.346 1.00 93.50 130 LEU A C 1
ATOM 1034 O O . LEU A 1 130 ? -11.870 -4.209 14.431 1.00 93.50 130 LEU A O 1
ATOM 1038 N N . LYS A 1 131 ? -10.415 -5.854 13.988 1.00 93.12 131 LYS A N 1
ATOM 1039 C CA . LYS A 1 131 ? -11.437 -6.866 13.681 1.00 93.12 131 LYS A CA 1
ATOM 1040 C C . LYS A 1 131 ? -12.423 -7.098 14.829 1.00 93.12 131 LYS A C 1
ATOM 1042 O O . LYS A 1 131 ? -13.589 -7.393 14.586 1.00 93.12 131 LYS A O 1
ATOM 1047 N N . ASN A 1 132 ? -11.975 -6.938 16.074 1.00 87.94 132 ASN A N 1
ATOM 1048 C CA . ASN A 1 132 ? -12.827 -7.030 17.259 1.00 87.94 132 ASN A CA 1
ATOM 1049 C C . ASN A 1 132 ? -13.451 -5.664 17.584 1.00 87.94 132 ASN A C 1
ATOM 1051 O O . ASN A 1 132 ? -13.188 -5.080 18.636 1.00 87.94 132 ASN A O 1
ATOM 1055 N N . HIS A 1 133 ? -14.245 -5.136 16.655 1.00 82.56 133 HIS A N 1
ATOM 1056 C CA . HIS A 1 133 ? -14.844 -3.810 16.771 1.00 82.56 133 HIS A CA 1
ATOM 1057 C C . HIS A 1 133 ? -16.092 -3.799 17.682 1.00 82.56 133 HIS A C 1
ATOM 1059 O O . HIS A 1 133 ? -16.828 -4.790 17.746 1.00 82.56 133 HIS A O 1
ATOM 1065 N N . PRO A 1 134 ? -16.399 -2.669 18.350 1.00 81.38 134 PRO A N 1
ATOM 1066 C CA . PRO A 1 134 ? -17.706 -2.444 18.970 1.00 81.38 134 PRO A CA 1
ATOM 1067 C C . PRO A 1 134 ? -18.846 -2.559 17.945 1.00 81.38 134 PRO A C 1
ATOM 1069 O O . PRO A 1 134 ? -18.640 -2.333 16.748 1.00 81.38 134 PRO A O 1
ATOM 1072 N N . LYS A 1 135 ? -20.063 -2.907 18.380 1.00 78.06 135 LYS A N 1
ATOM 1073 C CA . LYS A 1 135 ? -21.191 -3.178 17.464 1.00 78.06 135 LYS A CA 1
ATOM 1074 C C . LYS A 1 135 ? -21.548 -1.945 16.628 1.00 78.06 135 LYS A C 1
ATOM 1076 O O . LYS A 1 135 ? -21.803 -2.058 15.433 1.00 78.06 135 LYS A O 1
ATOM 1081 N N . GLU A 1 136 ? -21.507 -0.784 17.261 1.00 77.88 136 GLU A N 1
ATOM 1082 C CA . GLU A 1 136 ? -21.708 0.545 16.691 1.00 77.88 136 GLU A CA 1
ATOM 1083 C C . GLU A 1 136 ? -20.645 0.935 15.649 1.00 77.88 136 GLU A C 1
ATOM 1085 O O . GLU A 1 136 ? -20.908 1.768 14.790 1.00 77.88 136 GLU A O 1
ATOM 1090 N N . CYS A 1 137 ? -19.473 0.294 15.661 1.00 81.44 137 CYS A N 1
ATOM 1091 C CA . CYS A 1 137 ? -18.367 0.587 14.747 1.00 81.44 137 CYS A CA 1
ATOM 1092 C C . CYS A 1 137 ? -18.327 -0.309 13.505 1.00 81.44 137 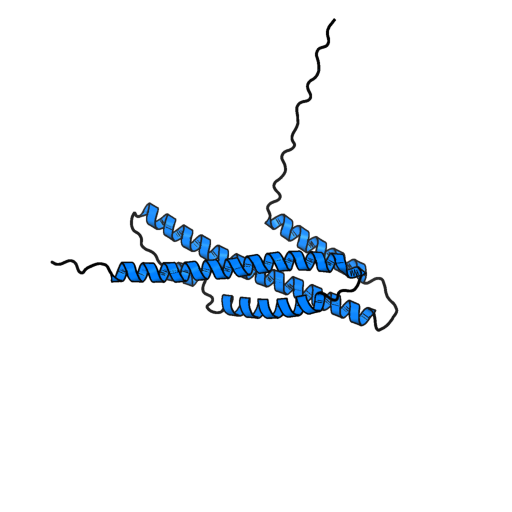CYS A C 1
ATOM 1094 O O . CYS A 1 137 ? -17.375 -0.213 12.731 1.00 81.44 137 CYS A O 1
ATOM 1096 N N . LYS A 1 138 ? -19.318 -1.187 13.301 1.00 86.06 138 LYS A N 1
ATOM 1097 C CA . LYS A 1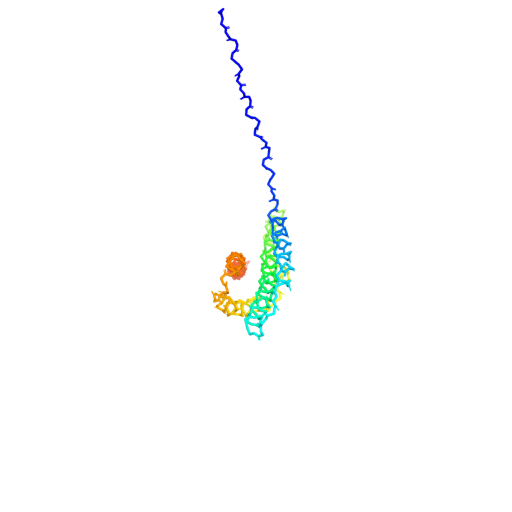 138 ? -19.301 -2.163 12.201 1.00 86.06 138 LYS A CA 1
ATOM 1098 C C . LYS A 1 138 ? -19.141 -1.501 10.830 1.00 86.06 138 LYS A C 1
ATOM 1100 O O . LYS A 1 138 ? -18.290 -1.911 10.054 1.00 86.06 138 LYS A O 1
ATOM 1105 N N . GLU A 1 139 ? -19.924 -0.466 10.542 1.00 84.75 139 GLU A N 1
ATOM 1106 C CA . GLU A 1 139 ? -19.875 0.214 9.239 1.00 84.75 139 GLU A CA 1
ATOM 1107 C C . GLU A 1 139 ? -18.530 0.911 9.002 1.00 84.75 139 GLU A C 1
ATOM 1109 O O . GLU A 1 139 ? -17.979 0.858 7.901 1.00 84.75 139 GLU A O 1
ATOM 1114 N N . ALA A 1 140 ? -17.963 1.518 10.049 1.00 84.00 140 ALA A N 1
ATOM 1115 C CA . ALA A 1 140 ? -16.632 2.109 9.987 1.00 84.00 140 ALA A CA 1
ATOM 1116 C C . ALA A 1 140 ? -15.571 1.030 9.723 1.00 84.00 140 ALA A C 1
ATOM 1118 O O . ALA A 1 140 ? -14.731 1.196 8.842 1.00 84.00 140 ALA A O 1
ATOM 1119 N N . TYR A 1 141 ? -15.640 -0.106 10.422 1.00 90.88 141 TYR A N 1
ATOM 1120 C CA . TYR A 1 141 ? -14.740 -1.231 10.179 1.00 90.88 141 TYR A CA 1
ATOM 1121 C C . TYR A 1 141 ? -14.854 -1.771 8.746 1.00 90.88 141 TYR A C 1
ATOM 1123 O O . TYR A 1 141 ? -13.832 -1.924 8.083 1.00 90.88 141 TYR A O 1
ATOM 1131 N N . ASP A 1 142 ? -16.071 -1.987 8.238 1.00 92.00 142 ASP A N 1
ATOM 1132 C CA . ASP A 1 142 ? -16.311 -2.458 6.866 1.00 92.00 142 ASP A CA 1
ATOM 1133 C C . ASP A 1 142 ? -15.712 -1.480 5.828 1.00 92.00 142 ASP A C 1
ATOM 1135 O O . ASP A 1 142 ? -15.102 -1.884 4.834 1.00 92.00 142 ASP A O 1
ATOM 1139 N N . THR A 1 143 ? -15.819 -0.176 6.096 1.00 91.69 143 THR A N 1
ATOM 1140 C CA . THR A 1 143 ? -15.236 0.906 5.285 1.00 91.69 143 THR A CA 1
ATOM 1141 C C . THR A 1 143 ? -13.706 0.856 5.287 1.00 91.69 143 THR A C 1
ATOM 1143 O O . THR A 1 143 ? -13.071 0.938 4.230 1.00 91.69 143 THR A O 1
ATOM 1146 N N . LEU A 1 144 ? -13.099 0.689 6.463 1.00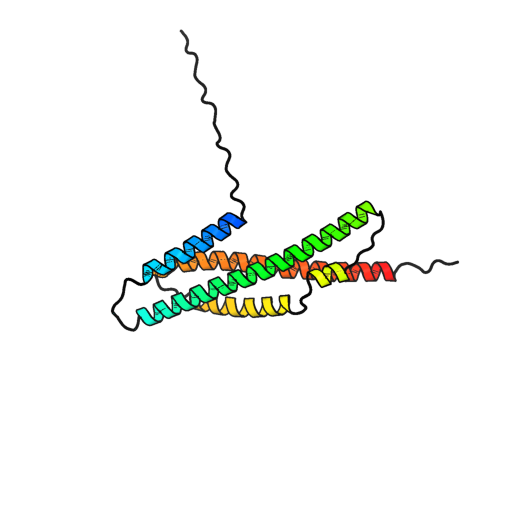 93.00 144 LEU A N 1
ATOM 1147 C CA . LEU A 1 144 ? -11.655 0.528 6.607 1.00 93.00 144 LEU A CA 1
ATOM 1148 C C . LEU A 1 144 ? -11.157 -0.757 5.941 1.00 93.00 144 LEU A C 1
ATOM 1150 O O . LEU A 1 144 ? -10.118 -0.730 5.287 1.00 93.00 144 LEU A O 1
ATOM 1154 N N . GLN A 1 145 ? -11.899 -1.858 6.048 1.00 96.50 145 GLN A N 1
ATOM 1155 C CA . GLN A 1 145 ? -11.563 -3.116 5.387 1.00 96.50 145 GLN A CA 1
ATOM 1156 C C . GLN A 1 145 ? -11.509 -2.936 3.866 1.00 96.50 145 GLN A C 1
ATOM 1158 O O . GLN A 1 145 ? -10.527 -3.325 3.238 1.00 96.50 145 GLN A O 1
ATOM 1163 N N . ALA A 1 146 ? -12.495 -2.256 3.276 1.00 94.50 146 ALA A N 1
ATOM 1164 C CA . ALA A 1 146 ? -12.488 -1.962 1.844 1.00 94.50 146 ALA A CA 1
ATOM 1165 C C . ALA A 1 146 ? -11.297 -1.076 1.421 1.00 94.50 146 ALA A C 1
ATOM 1167 O O . ALA A 1 146 ? -10.744 -1.243 0.330 1.00 94.50 146 ALA A O 1
ATOM 1168 N N . LEU A 1 147 ? -10.891 -0.124 2.269 1.00 92.38 147 LEU A N 1
ATOM 1169 C CA . LEU A 1 147 ? -9.694 0.691 2.042 1.00 92.38 147 LEU A CA 1
ATOM 1170 C C . LEU A 1 147 ? -8.415 -0.159 2.121 1.00 92.38 147 LEU A C 1
ATOM 1172 O O . LEU A 1 147 ? -7.545 -0.050 1.255 1.00 92.38 147 LEU A O 1
ATOM 1176 N N . TYR A 1 148 ? -8.320 -1.028 3.124 1.00 96.62 148 TYR A N 1
ATOM 1177 C CA . TYR A 1 148 ? -7.207 -1.949 3.318 1.00 96.62 148 TYR A CA 1
ATOM 1178 C C . TYR A 1 148 ? -7.055 -2.936 2.148 1.00 96.62 148 TYR A C 1
ATOM 1180 O O . TYR A 1 148 ? -5.940 -3.138 1.664 1.00 96.62 148 TYR A O 1
ATOM 1188 N N . ASP A 1 149 ? -8.153 -3.482 1.621 1.00 95.75 149 ASP A N 1
ATOM 1189 C CA . ASP A 1 149 ? -8.127 -4.387 0.464 1.00 95.75 149 ASP A CA 1
ATOM 1190 C C . ASP A 1 149 ? -7.567 -3.684 -0.786 1.00 95.75 149 ASP A C 1
ATOM 1192 O O . ASP A 1 149 ? -6.731 -4.232 -1.513 1.00 95.75 149 ASP A O 1
ATOM 1196 N N . LYS A 1 150 ? -7.967 -2.424 -1.013 1.00 94.56 150 LYS A N 1
ATOM 1197 C CA . LYS A 1 150 ? -7.408 -1.598 -2.095 1.00 94.56 150 LYS A CA 1
ATOM 1198 C C . LYS A 1 150 ? -5.920 -1.341 -1.899 1.00 94.56 150 LYS A C 1
ATOM 1200 O O . LYS A 1 150 ? -5.155 -1.444 -2.855 1.00 94.56 150 LYS A O 1
ATOM 1205 N N . TYR A 1 151 ? -5.505 -1.030 -0.676 1.00 93.94 151 TYR A N 1
ATOM 1206 C CA . TYR A 1 151 ? -4.095 -0.859 -0.351 1.00 93.94 151 TYR A CA 1
ATOM 1207 C C . TYR A 1 151 ? -3.282 -2.134 -0.597 1.00 93.94 151 TYR A C 1
ATOM 1209 O O . TYR A 1 151 ? -2.224 -2.055 -1.217 1.00 93.94 151 TYR A O 1
ATOM 1217 N N . CYS A 1 152 ? -3.795 -3.310 -0.228 1.00 94.75 152 CYS A N 1
ATOM 1218 C CA . CYS A 1 152 ? -3.150 -4.585 -0.542 1.00 94.75 152 CYS A CA 1
ATOM 1219 C C . CYS A 1 152 ? -2.957 -4.768 -2.055 1.00 94.75 152 CYS A C 1
ATOM 1221 O O . CYS A 1 152 ? -1.891 -5.199 -2.492 1.00 94.75 152 CYS A O 1
ATOM 1223 N N . SER A 1 153 ? -3.952 -4.395 -2.866 1.00 94.94 153 SER A N 1
ATOM 1224 C CA . SER A 1 153 ? -3.820 -4.429 -4.328 1.00 94.94 153 SER A CA 1
ATOM 1225 C C . SER A 1 153 ? -2.726 -3.483 -4.834 1.00 94.94 153 SER A C 1
ATOM 1227 O O . SER A 1 153 ? -1.924 -3.880 -5.677 1.00 94.94 153 SER A O 1
ATOM 1229 N N . ILE A 1 154 ? -2.652 -2.258 -4.302 1.00 90.88 154 ILE A N 1
ATOM 1230 C CA . ILE A 1 154 ? -1.605 -1.284 -4.657 1.00 90.88 154 ILE A CA 1
ATOM 1231 C C . ILE A 1 154 ? -0.221 -1.803 -4.255 1.00 90.88 154 ILE A C 1
ATOM 1233 O O . ILE A 1 154 ? 0.719 -1.702 -5.038 1.00 90.88 154 ILE A O 1
ATOM 1237 N N . TYR A 1 155 ? -0.095 -2.398 -3.069 1.00 92.69 155 TYR A N 1
ATOM 1238 C CA . TYR A 1 155 ? 1.146 -3.015 -2.606 1.00 92.69 155 TYR A CA 1
ATOM 1239 C C . TYR A 1 155 ? 1.629 -4.110 -3.570 1.00 92.69 155 TYR A C 1
ATOM 1241 O O . TYR A 1 155 ? 2.788 -4.107 -3.978 1.00 92.69 155 TYR A O 1
ATOM 1249 N N . VAL A 1 156 ? 0.736 -5.004 -4.009 1.00 92.50 156 VAL A N 1
ATOM 1250 C CA . VAL A 1 156 ? 1.073 -6.050 -4.992 1.00 92.50 156 VAL A CA 1
ATOM 1251 C C . VAL A 1 156 ? 1.478 -5.453 -6.343 1.00 92.50 156 VAL A C 1
ATOM 1253 O O . VAL A 1 156 ? 2.430 -5.931 -6.958 1.00 92.50 156 VAL A O 1
ATOM 1256 N N . GLN A 1 157 ? 0.794 -4.403 -6.807 1.00 89.75 157 GLN A N 1
ATOM 1257 C CA . GLN A 1 157 ? 1.149 -3.716 -8.055 1.00 89.75 157 GLN A CA 1
ATOM 1258 C C . GLN A 1 157 ? 2.548 -3.098 -7.977 1.00 89.75 157 GLN A C 1
ATOM 1260 O O . GLN A 1 157 ? 3.358 -3.317 -8.875 1.00 89.75 157 GLN A O 1
ATOM 1265 N N . ALA A 1 158 ? 2.854 -2.406 -6.878 1.00 87.31 158 ALA A N 1
ATOM 1266 C CA . ALA A 1 158 ? 4.167 -1.820 -6.630 1.00 87.31 158 ALA A CA 1
ATOM 1267 C C . ALA A 1 158 ? 5.286 -2.879 -6.663 1.00 87.31 158 ALA A C 1
ATOM 1269 O O . ALA A 1 158 ? 6.300 -2.684 -7.333 1.00 87.31 158 ALA A O 1
ATOM 1270 N N . GLN A 1 159 ? 5.074 -4.029 -6.014 1.00 87.31 159 GLN A N 1
ATOM 1271 C CA . GLN A 1 159 ? 6.025 -5.148 -6.035 1.00 87.31 159 GLN A CA 1
ATOM 1272 C C . GLN A 1 159 ? 6.185 -5.753 -7.438 1.00 87.31 159 GLN A C 1
ATOM 1274 O O . GLN A 1 159 ? 7.295 -6.044 -7.878 1.00 87.31 159 GLN A O 1
ATOM 1279 N N . THR A 1 160 ? 5.076 -5.915 -8.163 1.00 88.12 160 THR A N 1
ATOM 1280 C CA . THR A 1 160 ? 5.069 -6.518 -9.504 1.00 88.12 160 THR A CA 1
ATOM 1281 C C . THR A 1 160 ? 5.835 -5.660 -10.501 1.00 88.12 160 THR A C 1
ATOM 1283 O O . THR A 1 160 ? 6.674 -6.169 -11.239 1.00 88.12 160 THR A O 1
ATOM 1286 N N . VAL A 1 161 ? 5.570 -4.352 -10.519 1.00 82.31 161 VAL A N 1
ATOM 1287 C CA . VAL A 1 161 ? 6.244 -3.431 -11.439 1.00 82.31 161 VAL A CA 1
ATOM 1288 C C . VAL A 1 161 ? 7.744 -3.369 -11.146 1.00 82.31 161 VAL A C 1
ATOM 1290 O O . VAL A 1 161 ? 8.546 -3.373 -12.078 1.00 82.31 161 VAL A O 1
ATOM 1293 N N . ASN A 1 162 ? 8.133 -3.420 -9.870 1.00 80.88 162 ASN A N 1
ATOM 1294 C CA . ASN A 1 162 ? 9.537 -3.520 -9.489 1.00 80.88 162 ASN A CA 1
ATOM 1295 C C . ASN A 1 162 ? 10.204 -4.805 -10.013 1.00 80.88 162 ASN A C 1
ATOM 1297 O O . ASN A 1 162 ? 11.289 -4.741 -10.590 1.00 80.88 162 ASN A O 1
ATOM 1301 N N . GLN A 1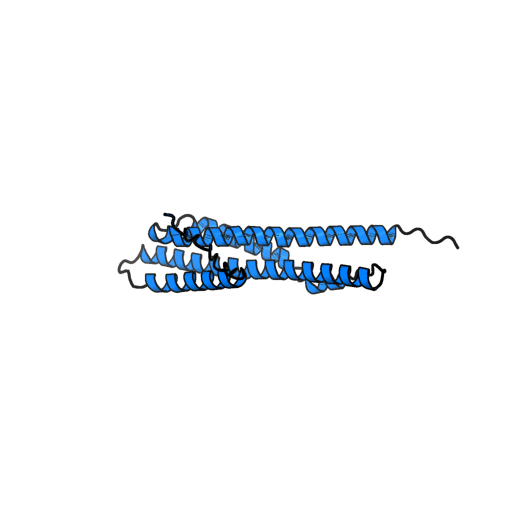 163 ? 9.552 -5.963 -9.857 1.00 81.38 163 GLN A N 1
ATOM 1302 C CA . GLN A 1 163 ? 10.082 -7.237 -10.355 1.00 81.38 163 GLN A CA 1
ATOM 1303 C C . GLN A 1 163 ? 10.250 -7.221 -11.878 1.00 81.38 163 GLN A C 1
ATOM 1305 O O . GLN A 1 163 ? 11.324 -7.542 -12.381 1.00 81.38 163 GLN A O 1
ATOM 1310 N N . VAL A 1 164 ? 9.220 -6.778 -12.608 1.00 81.44 164 VAL A N 1
ATOM 1311 C CA . VAL A 1 164 ? 9.263 -6.665 -14.075 1.00 81.44 164 VAL A CA 1
ATOM 1312 C C . VAL A 1 164 ? 10.397 -5.740 -14.523 1.00 81.44 164 VAL A C 1
ATOM 1314 O O . VAL A 1 164 ? 11.076 -6.036 -15.507 1.00 81.44 164 VAL A O 1
ATOM 1317 N N . SER A 1 165 ? 10.657 -4.653 -13.791 1.00 75.50 165 SER A N 1
ATOM 1318 C CA . SER A 1 165 ? 11.798 -3.779 -14.074 1.00 75.50 165 SER A CA 1
ATOM 1319 C C . SER A 1 165 ? 13.137 -4.448 -13.850 1.00 75.50 165 SER A C 1
ATOM 1321 O O . SER A 1 165 ? 14.021 -4.296 -14.692 1.00 75.50 165 SER A O 1
ATOM 1323 N N . SER A 1 166 ? 13.288 -5.211 -12.772 1.00 77.31 166 SER A N 1
ATOM 1324 C CA . SER A 1 166 ? 14.509 -5.975 -12.520 1.00 77.31 166 SER A CA 1
ATOM 1325 C C . SER A 1 166 ? 14.772 -7.006 -13.627 1.00 77.31 166 SER A C 1
ATOM 1327 O O . SER A 1 166 ? 15.867 -7.036 -14.196 1.00 77.31 166 SER A O 1
ATOM 1329 N N . ASP A 1 167 ? 13.751 -7.783 -14.000 1.00 80.69 167 ASP A N 1
ATOM 1330 C CA . ASP A 1 167 ? 13.844 -8.835 -15.021 1.00 80.69 167 ASP A CA 1
ATOM 1331 C C . ASP A 1 167 ? 14.185 -8.268 -16.405 1.00 80.69 167 ASP A C 1
ATOM 1333 O O . ASP A 1 167 ? 15.018 -8.813 -17.142 1.00 80.69 167 ASP A O 1
ATOM 1337 N N . PHE A 1 168 ? 13.561 -7.146 -16.762 1.00 75.81 168 PHE A N 1
ATOM 1338 C CA . PHE A 1 168 ? 13.793 -6.493 -18.043 1.00 75.81 168 PHE A CA 1
ATOM 1339 C C . PHE A 1 168 ? 15.205 -5.894 -18.125 1.00 75.81 168 PHE A C 1
ATOM 1341 O O . PHE A 1 168 ? 15.875 -6.072 -19.146 1.00 75.81 168 PHE A O 1
ATOM 1348 N N . SER A 1 169 ? 15.703 -5.269 -17.048 1.00 75.06 169 SER A N 1
ATOM 1349 C CA . SER A 1 169 ? 17.090 -4.785 -16.980 1.00 75.06 169 SER A CA 1
ATOM 1350 C C . SER A 1 169 ? 18.105 -5.923 -17.152 1.00 75.06 169 SER A C 1
ATOM 1352 O O . SER A 1 169 ? 18.986 -5.814 -18.004 1.00 75.06 169 SER A O 1
ATOM 1354 N N . MET A 1 170 ? 17.941 -7.042 -16.434 1.00 78.00 170 MET A N 1
ATOM 1355 C CA . MET A 1 170 ? 18.821 -8.215 -16.578 1.00 78.00 170 MET A CA 1
ATOM 1356 C C . MET A 1 170 ? 18.805 -8.781 -18.005 1.00 78.00 170 MET A C 1
ATOM 1358 O O . MET A 1 170 ? 19.846 -9.118 -18.569 1.00 78.00 170 MET A O 1
ATOM 1362 N N . THR A 1 171 ? 17.624 -8.869 -18.622 1.00 80.19 171 THR A N 1
ATOM 1363 C CA . THR A 1 171 ? 17.487 -9.380 -19.994 1.00 80.19 171 THR A CA 1
ATOM 1364 C C . THR A 1 171 ? 18.236 -8.505 -21.000 1.00 80.19 171 THR A C 1
ATOM 1366 O O . THR A 1 171 ? 18.912 -9.019 -21.891 1.00 80.19 171 THR A O 1
ATOM 1369 N N . LEU A 1 172 ? 18.161 -7.182 -20.853 1.00 71.88 172 LEU A N 1
ATOM 1370 C CA . LEU A 1 172 ? 18.856 -6.246 -21.733 1.00 71.88 172 LEU A CA 1
ATOM 1371 C C . LEU A 1 172 ? 20.374 -6.284 -21.576 1.00 71.88 172 LEU A C 1
ATOM 1373 O O . LEU A 1 172 ? 21.078 -6.245 -22.585 1.00 71.88 172 LEU A O 1
ATOM 1377 N N . GLU A 1 173 ? 20.885 -6.407 -20.353 1.00 76.12 173 GLU A N 1
ATOM 1378 C CA . GLU A 1 173 ? 22.318 -6.609 -20.116 1.00 76.12 173 GLU A CA 1
ATOM 1379 C C . GLU A 1 173 ? 22.822 -7.890 -20.790 1.00 76.12 173 GLU A C 1
ATOM 1381 O O . GLU A 1 173 ? 23.850 -7.860 -21.473 1.00 76.12 173 GLU A O 1
ATOM 1386 N N . ASN A 1 174 ? 22.060 -8.984 -20.701 1.00 80.06 174 ASN A N 1
ATOM 1387 C CA . ASN A 1 174 ? 22.374 -10.249 -21.373 1.00 80.06 174 ASN A CA 1
ATOM 1388 C C . ASN A 1 174 ? 22.368 -10.122 -22.909 1.00 80.06 174 ASN A C 1
ATOM 1390 O O . ASN A 1 174 ? 23.221 -10.691 -23.593 1.00 80.06 174 ASN A O 1
ATOM 1394 N N . ILE A 1 175 ? 21.439 -9.352 -23.483 1.00 76.25 175 ILE A N 1
ATOM 1395 C CA . ILE A 1 175 ? 21.413 -9.086 -24.932 1.00 76.25 175 ILE A CA 1
ATOM 1396 C C . ILE A 1 175 ? 22.621 -8.235 -25.351 1.00 76.25 175 ILE A C 1
ATOM 1398 O O . ILE A 1 175 ? 23.280 -8.544 -26.343 1.00 76.25 175 ILE A O 1
ATOM 1402 N N . LYS A 1 176 ? 22.954 -7.183 -24.592 1.00 73.50 176 LYS A N 1
ATOM 1403 C CA . LYS A 1 176 ? 24.112 -6.319 -24.882 1.00 73.50 176 LYS A CA 1
ATOM 1404 C C . LYS A 1 176 ? 25.429 -7.097 -24.818 1.00 73.50 176 LYS A C 1
ATOM 1406 O O . LYS A 1 176 ? 26.279 -6.918 -25.685 1.00 73.50 176 LYS A O 1
ATOM 1411 N N . SER A 1 177 ? 25.579 -7.980 -23.834 1.00 76.12 177 SER A N 1
ATOM 1412 C CA . SER A 1 177 ? 26.788 -8.793 -23.636 1.00 76.12 177 SER A CA 1
ATOM 1413 C C . SER A 1 177 ? 26.903 -9.998 -24.582 1.00 76.12 177 SER A C 1
ATOM 1415 O O . SER A 1 177 ? 28.000 -10.525 -24.751 1.00 76.12 177 SER A O 1
ATOM 1417 N N . SER A 1 178 ? 25.816 -10.407 -25.248 1.00 75.06 178 SER A N 1
ATOM 1418 C CA . SER A 1 178 ? 25.814 -11.499 -26.238 1.00 75.06 178 SER A CA 1
ATOM 1419 C C . SER A 1 178 ? 26.008 -11.046 -27.691 1.00 75.06 178 SER A C 1
ATOM 1421 O O . SER A 1 178 ? 26.090 -11.899 -28.580 1.00 75.06 178 SER A O 1
ATOM 1423 N N . LYS A 1 179 ? 26.137 -9.736 -27.965 1.00 64.06 179 LYS A N 1
ATOM 1424 C CA . LYS A 1 179 ? 26.516 -9.252 -29.303 1.00 64.06 179 LYS A CA 1
ATOM 1425 C C . LYS A 1 179 ? 27.909 -9.801 -29.670 1.00 64.06 179 LYS A C 1
ATOM 1427 O O . LYS A 1 179 ? 28.868 -9.524 -28.949 1.00 64.06 179 LYS A O 1
ATOM 1432 N N . PRO A 1 180 ? 28.055 -10.576 -30.762 1.00 53.16 180 PRO A N 1
ATOM 1433 C CA . PRO A 1 180 ? 29.348 -11.125 -31.148 1.00 53.16 180 PRO A CA 1
ATOM 1434 C C . PRO A 1 180 ? 30.309 -9.996 -31.528 1.00 53.16 180 PRO A C 1
ATOM 1436 O O . PRO A 1 180 ? 29.909 -9.046 -32.200 1.00 53.16 180 PRO A O 1
ATOM 1439 N N . ALA A 1 181 ? 31.576 -10.122 -31.118 1.00 55.09 181 ALA A N 1
ATOM 1440 C CA . ALA A 1 181 ? 32.651 -9.260 -31.592 1.00 55.09 181 ALA A CA 1
ATOM 1441 C C . ALA A 1 181 ? 32.643 -9.267 -33.126 1.00 55.09 181 ALA A C 1
ATOM 1443 O O . ALA A 1 181 ? 32.783 -10.331 -33.740 1.00 55.09 181 ALA A O 1
ATOM 1444 N N . GLU A 1 182 ? 32.431 -8.101 -33.736 1.00 47.75 182 GLU A N 1
ATOM 1445 C CA . GLU A 1 182 ? 32.562 -7.938 -35.179 1.00 47.75 182 GLU A CA 1
ATOM 1446 C C . GLU A 1 182 ? 33.968 -8.401 -35.571 1.00 47.75 182 GLU A C 1
ATOM 1448 O O . GLU A 1 182 ? 34.976 -7.829 -35.155 1.00 47.75 182 GLU A O 1
ATOM 1453 N N . LYS A 1 183 ? 34.037 -9.512 -36.313 1.00 47.56 183 LYS A N 1
ATOM 1454 C CA . LYS A 1 183 ? 35.277 -9.961 -36.940 1.00 47.56 183 LYS A CA 1
ATOM 1455 C C . LYS A 1 183 ? 35.609 -8.956 -38.041 1.00 47.56 183 LYS A C 1
ATOM 1457 O O . LYS A 1 183 ? 35.027 -9.037 -39.122 1.00 47.56 183 LYS A O 1
ATOM 1462 N N . HIS A 1 184 ? 36.504 -8.024 -37.734 1.00 41.78 184 HIS A N 1
ATOM 1463 C CA . HIS A 1 184 ? 37.263 -7.267 -38.725 1.00 41.78 184 HIS A CA 1
ATOM 1464 C C . HIS A 1 184 ? 38.517 -8.036 -39.136 1.00 41.78 184 HIS A C 1
ATOM 1466 O O . HIS A 1 184 ? 39.158 -8.641 -38.245 1.00 41.78 184 HIS A O 1
#

Radius of gyration: 25.9 Å; Cα contacts (8 Å, |Δi|>4): 68; chains: 1; bounding box: 96×26×71 Å